Protein 3NS4 (pdb70)

Secondary structure (DSSP, 8-state):
---GGG-HHHHHHHHHHHHHH--HHHHHHHHHHHSPPSSPSSSS-S-SS-HHHHHHHHHHHHHHHHHHHHHHHHGGGGG-S---TT--HHHHHHHHHHHHHHHHHHHHHHH----S-HHHHHHHHHHHTTS---HHHHHHHHHHHT--S-HHHHH--HHHHHH-----GGGGG-HHHHHHHHHHHH---HHHHHIIIIII-

Nearest PDB structures (foldseek):
  3ns4-assembly1_A  TM=1.005E+00  e=1.696E-27  Saccharomyces cerevisiae

Solvent-accessible surface area: 12495 Å² total

CATH classification: 1.10.357.110

Organism: Saccharomyces cerevisiae (strain ATCC 204508 / S288c) (NCBI:txid559292)

Foldseek 3Di:
DDDCVVDPVSVLLVVLLVVLLVLLVLLVVLLVVQAQDPLADLPSDDGPDALVVLLVVLVVVVVVLVVVLVVQVCSVVVPDPPPPVPDDVSVVVSVVSNVVSSLLVVLLSVLLDDLPQPQVNLVSVCVSQVNQQALLLVVRSVSSSNDGRDPVSVCSVVNSVVPHVHDNRSCVSPVPVSVVSLVSQCPDDPVSVCCCPPVRD

GO terms:
  GO:0042147 retrograde transport, endosome to Golgi (P, IDA)
  GO:0005794 Golgi apparatus (C, IDA)
  GO:0005737 cytoplasm (C, HDA)
  GO:0005829 cytosol (C, HDA)
  GO:0090156 intracellular sphingolipid homeostasis (P, IMP)
  GO:0006896 Golgi to vacuole transport (P, IMP)
  GO:0000938 GARP complex (C, IPI)
  GO:0005515 protein binding (F, IPI)
  GO:0006623 protein targeting to vacuole (P, IDA)

Structure (mmCIF, N/CA/C/O backbone):
data_3NS4
#
_entry.id   3NS4
#
_cell.length_a   127.236
_cell.length_b   127.236
_cell.length_c   81.658
_cell.angle_alpha   90.00
_cell.angle_beta   90.00
_cell.angle_gamma   120.00
#
_symmetry.space_group_name_H-M   'P 63 2 2'
#
loop_
_entity.id
_entity.type
_entity.pdbx_description
1 polymer 'Vacuolar protein sorting-associated protein 53'
2 non-polymer 'BARIUM ION'
3 water water
#
loop_
_atom_site.group_PDB
_atom_site.id
_atom_site.type_symbol
_atom_site.label_atom_id
_atom_site.label_alt_id
_atom_site.label_comp_id
_atom_site.label_asym_id
_atom_site.label_entity_id
_atom_site.label_seq_id
_atom_site.pdbx_PDB_ins_code
_atom_site.Cartn_x
_atom_site.Cartn_y
_atom_site.Cartn_z
_atom_site.occupancy
_atom_site.B_iso_or_equiv
_atom_site.auth_seq_id
_atom_site.auth_comp_id
_atom_site.auth_asym_id
_atom_site.auth_atom_id
_atom_site.pdbx_PDB_model_num
ATOM 1 N N . PHE A 1 13 ? -63.742 2.754 33.027 1.00 82.39 564 PHE A N 1
ATOM 2 C CA . PHE A 1 13 ? -62.866 3.578 32.142 1.00 81.81 564 PHE A CA 1
ATOM 3 C C . PHE A 1 13 ? -62.172 2.894 30.911 1.00 83.68 564 PHE A C 1
ATOM 4 O O . PHE A 1 13 ? -61.582 1.813 31.042 1.00 86.99 564 PHE A O 1
ATOM 12 N N . ILE A 1 14 ? -62.213 3.547 29.738 1.00 82.20 565 ILE A N 1
ATOM 13 C CA . ILE A 1 14 ? -61.680 2.970 28.463 1.00 81.69 565 ILE A CA 1
ATOM 14 C C . ILE A 1 14 ? -60.566 3.825 27.798 1.00 82.51 565 ILE A C 1
ATOM 15 O O . ILE A 1 14 ? -60.848 4.863 27.179 1.00 80.04 565 ILE A O 1
ATOM 20 N N . LEU A 1 15 ? -59.318 3.347 27.903 1.00 84.81 566 LEU A N 1
ATOM 21 C CA . LEU A 1 15 ? -58.105 4.056 27.418 1.00 82.27 566 LEU A CA 1
ATOM 22 C C . LEU A 1 15 ? -57.649 3.818 25.976 1.00 80.06 566 LEU A C 1
ATOM 23 O O . LEU A 1 15 ? -56.986 4.665 25.382 1.00 77.56 566 LEU A O 1
ATOM 28 N N . SER A 1 16 ? -57.983 2.662 25.430 1.00 81.64 567 SER A N 1
ATOM 29 C CA . SER A 1 16 ? -57.614 2.313 24.062 1.00 85.03 567 SER A CA 1
ATOM 30 C C . SER A 1 16 ? -58.118 3.315 22.971 1.00 86.29 567 SER A C 1
ATOM 31 O O . SER A 1 16 ? -57.464 3.486 21.915 1.00 85.59 567 SER A O 1
ATOM 34 N N . GLN A 1 17 ? -59.248 3.989 23.251 1.00 86.94 568 GLN A N 1
ATOM 35 C CA . GLN A 1 17 ? -59.882 4.968 22.323 1.00 84.57 568 GLN A CA 1
ATOM 36 C C . GLN A 1 17 ? -59.055 6.229 22.049 1.00 81.68 568 GLN A C 1
ATOM 37 O O . GLN A 1 17 ? -59.289 6.935 21.052 1.00 82.26 568 GLN A O 1
ATOM 43 N N . PHE A 1 18 ? -58.103 6.499 22.940 1.00 78.42 569 PHE A N 1
ATOM 44 C CA . PHE A 1 18 ? -57.199 7.631 22.804 1.00 75.11 569 PHE A CA 1
ATOM 45 C C . PHE A 1 18 ? -55.823 7.211 22.248 1.00 74.75 569 PHE A C 1
ATOM 46 O O . PHE A 1 18 ? -54.912 8.048 22.153 1.00 74.86 569 PHE A O 1
ATOM 54 N N . ASN A 1 19 ? -55.669 5.926 21.891 1.00 71.62 570 ASN A N 1
ATOM 55 C CA . ASN A 1 19 ? -54.395 5.406 21.378 1.00 68.38 570 ASN A CA 1
ATOM 56 C C . ASN A 1 19 ? -54.350 5.397 19.858 1.00 62.99 570 ASN A C 1
ATOM 57 O O . ASN A 1 19 ? -54.926 4.516 19.233 1.00 59.57 570 ASN A O 1
ATOM 62 N N . ARG A 1 20 ? -53.640 6.363 19.273 1.00 61.48 571 ARG A N 1
ATOM 63 C CA . ARG A 1 20 ? -53.526 6.457 17.801 1.00 60.79 571 ARG A CA 1
ATOM 64 C C . ARG A 1 20 ? -53.040 5.190 17.107 1.00 57.74 571 ARG A C 1
ATOM 65 O O . ARG A 1 20 ? -53.494 4.886 16.019 1.00 52.14 571 ARG A O 1
ATOM 73 N N . ASP A 1 21 ? -52.140 4.454 17.758 1.00 63.09 572 ASP A N 1
ATOM 74 C CA . ASP A 1 21 ? -51.581 3.211 17.208 1.00 65.53 572 ASP A CA 1
ATOM 75 C C . ASP A 1 21 ? -52.567 2.061 17.206 1.00 64.31 572 ASP A C 1
ATOM 76 O O . ASP A 1 21 ? -52.642 1.351 16.209 1.00 63.70 572 ASP A O 1
ATOM 81 N N . VAL A 1 22 ? -53.312 1.859 18.302 1.00 61.58 573 VAL A N 1
ATOM 82 C CA . VAL A 1 22 ? -54.364 0.825 18.330 1.00 58.01 573 VAL A CA 1
ATOM 83 C C . VAL A 1 22 ? -55.347 1.064 17.181 1.00 55.76 573 VAL A C 1
ATOM 84 O O . VAL A 1 22 ? -55.641 0.156 16.411 1.00 56.02 573 VAL A O 1
ATOM 88 N N . TYR A 1 23 ? -55.804 2.315 17.071 1.00 53.83 574 TYR A N 1
ATOM 89 C CA . TYR A 1 23 ? -56.782 2.768 16.081 1.00 51.81 574 TYR A CA 1
ATOM 90 C C . TYR A 1 23 ? -56.429 2.474 14.634 1.00 51.15 574 TYR A C 1
ATOM 91 O O . TYR A 1 23 ? -57.225 1.863 13.906 1.00 51.07 574 TYR A O 1
ATOM 100 N N . LYS A 1 24 ? -55.247 2.912 14.216 1.00 50.98 575 LYS A N 1
ATOM 101 C CA . LYS A 1 24 ? -54.833 2.704 12.845 1.00 50.19 575 LYS A CA 1
ATOM 102 C C . LYS A 1 24 ? -54.961 1.261 12.411 1.00 51.36 575 LYS A C 1
ATOM 103 O O . LYS A 1 24 ? -55.325 0.994 11.278 1.00 53.51 575 LYS A O 1
ATOM 109 N N . TRP A 1 25 ? -54.703 0.317 13.300 1.00 53.47 576 TRP A N 1
ATOM 110 C CA . TRP A 1 25 ? -54.858 -1.069 12.903 1.00 54.95 576 TRP A CA 1
ATOM 111 C C . TRP A 1 25 ? -56.331 -1.423 12.872 1.00 54.87 576 TRP A C 1
ATOM 112 O O . TRP A 1 25 ? -56.742 -2.162 12.016 1.00 55.30 576 TRP A O 1
ATOM 123 N N . ASN A 1 26 ? -57.152 -0.886 13.761 1.00 54.46 577 ASN A N 1
ATOM 124 C CA . ASN A 1 26 ? -58.559 -1.236 13.688 1.00 54.46 577 ASN A CA 1
ATOM 125 C C . ASN A 1 26 ? -59.167 -0.723 12.423 1.00 52.73 577 ASN A C 1
ATOM 126 O O . ASN A 1 26 ? -60.020 -1.381 11.823 1.00 53.28 577 ASN A O 1
ATOM 131 N N . PHE A 1 27 ? -58.700 0.448 12.016 1.00 50.92 578 PHE A N 1
ATOM 132 C CA . PHE A 1 27 ? -59.116 1.076 10.793 1.00 49.31 578 PHE A CA 1
ATOM 133 C C . PHE A 1 27 ? -58.769 0.179 9.603 1.00 49.85 578 PHE A C 1
ATOM 134 O O . PHE A 1 27 ? -59.615 -0.110 8.772 1.00 49.83 578 PHE A O 1
ATOM 142 N N . LEU A 1 28 ? -57.544 -0.311 9.514 1.00 50.52 579 LEU A N 1
ATOM 143 C CA . LEU A 1 28 ? -57.254 -1.196 8.404 1.00 51.07 579 LEU A CA 1
ATOM 144 C C . LEU A 1 28 ? -58.170 -2.390 8.435 1.00 52.99 579 LEU A C 1
ATOM 145 O O . LEU A 1 28 ? -58.539 -2.895 7.397 1.00 53.26 579 LEU A O 1
ATOM 150 N N . ASP A 1 29 ? -58.541 -2.839 9.622 1.00 54.46 580 ASP A N 1
ATOM 151 C CA . ASP A 1 29 ? -59.431 -3.967 9.725 1.00 56.54 580 ASP A CA 1
ATOM 152 C C . ASP A 1 29 ? -60.732 -3.614 9.043 1.00 55.73 580 ASP A C 1
ATOM 153 O O . ASP A 1 29 ? -61.278 -4.431 8.273 1.00 57.05 580 ASP A O 1
ATOM 158 N N . LYS A 1 30 ? -61.211 -2.388 9.303 1.00 42.56 581 LYS A N 1
ATOM 159 C CA . LYS A 1 30 ? -62.467 -1.910 8.678 1.00 42.15 581 LYS A CA 1
ATOM 160 C C . LYS A 1 30 ? -62.356 -1.770 7.171 1.00 40.13 581 LYS A C 1
ATOM 161 O O . LYS A 1 30 ? -63.261 -2.217 6.459 1.00 41.32 581 LYS A O 1
ATOM 167 N N . VAL A 1 31 ? -61.262 -1.175 6.683 1.00 39.71 582 VAL A N 1
ATOM 168 C CA . VAL A 1 31 ? -61.059 -1.062 5.245 1.00 38.31 582 VAL A CA 1
ATOM 169 C C . VAL A 1 31 ? -61.163 -2.466 4.647 1.00 36.84 582 VAL A C 1
ATOM 170 O O . VAL A 1 31 ? -61.939 -2.726 3.734 1.00 35.96 582 VAL A O 1
ATOM 174 N N . ILE A 1 32 ? -60.424 -3.397 5.210 1.00 36.96 583 ILE A N 1
ATOM 175 C CA . ILE A 1 32 ? -60.536 -4.747 4.730 1.00 36.06 583 ILE A CA 1
ATOM 176 C C . ILE A 1 32 ? -61.983 -5.214 4.616 1.00 35.72 583 ILE A C 1
ATOM 177 O O . ILE A 1 32 ? -62.392 -5.585 3.521 1.00 34.61 583 ILE A O 1
ATOM 182 N N . ASP A 1 33 ? -62.754 -5.189 5.712 1.00 36.98 584 ASP A N 1
ATOM 183 C CA . ASP A 1 33 ? -64.160 -5.645 5.647 1.00 37.14 584 ASP A CA 1
ATOM 184 C C . ASP A 1 33 ? -65.025 -4.874 4.641 1.00 36.54 584 ASP A C 1
ATOM 185 O O . ASP A 1 33 ? -65.868 -5.465 3.979 1.00 36.01 584 ASP A O 1
ATOM 190 N N . ILE A 1 34 ? -64.815 -3.570 4.512 1.00 36.94 585 ILE A N 1
ATOM 191 C CA . ILE A 1 34 ? -65.562 -2.765 3.551 1.00 36.96 585 ILE A CA 1
ATOM 192 C C . ILE A 1 34 ? -65.315 -3.318 2.155 1.00 35.34 585 ILE A C 1
ATOM 193 O O . ILE A 1 34 ? -66.268 -3.694 1.444 1.00 35.11 585 ILE A O 1
ATOM 211 N N . THR A 1 36 ? -64.211 -6.191 1.317 1.00 32.97 587 THR A N 1
ATOM 212 C CA . THR A 1 36 ? -64.741 -7.525 1.132 1.00 32.65 587 THR A CA 1
ATOM 213 C C . THR A 1 36 ? -66.272 -7.500 0.848 1.00 32.91 587 THR A C 1
ATOM 214 O O . THR A 1 36 ? -66.809 -8.222 -0.029 1.00 32.44 587 THR A O 1
ATOM 218 N N . THR A 1 37 ? -66.964 -6.669 1.617 1.00 34.03 588 THR A N 1
ATOM 219 C CA . THR A 1 37 ? -68.370 -6.500 1.462 1.00 34.89 588 THR A CA 1
ATOM 220 C C . THR A 1 37 ? -68.668 -5.980 0.084 1.00 34.43 588 THR A C 1
ATOM 221 O O . THR A 1 37 ? -69.556 -6.499 -0.566 1.00 34.50 588 THR A O 1
ATOM 225 N N . ASN A 1 38 ? -67.945 -4.984 -0.402 1.00 34.27 589 ASN A N 1
ATOM 226 C CA . ASN A 1 38 ? -68.276 -4.578 -1.770 1.00 36.68 589 ASN A CA 1
ATOM 227 C C . ASN A 1 38 ? -68.075 -5.657 -2.800 1.00 35.40 589 ASN A C 1
ATOM 228 O O . ASN A 1 38 ? -68.857 -5.788 -3.745 1.00 36.23 589 ASN A O 1
ATOM 233 N N . PHE A 1 39 ? -67.039 -6.449 -2.605 1.00 33.09 590 PHE A N 1
ATOM 234 C CA . PHE A 1 39 ? -66.754 -7.452 -3.575 1.00 32.00 590 PHE A CA 1
ATOM 235 C C . PHE A 1 39 ? -67.920 -8.439 -3.585 1.00 31.63 590 PHE A C 1
ATOM 236 O O . PHE A 1 39 ? -68.422 -8.831 -4.656 1.00 31.68 590 PHE A O 1
ATOM 244 N N . VAL A 1 40 ? -68.388 -8.776 -2.394 1.00 32.01 591 VAL A N 1
ATOM 245 C CA . VAL A 1 40 ? -69.481 -9.706 -2.295 1.00 32.51 591 VAL A CA 1
ATOM 246 C C . VAL A 1 40 ? -70.760 -9.117 -2.818 1.00 33.42 591 VAL A C 1
ATOM 247 O O . VAL A 1 40 ? -71.405 -9.704 -3.669 1.00 33.55 591 VAL A O 1
ATOM 251 N N . SER A 1 41 ? -71.121 -7.942 -2.357 1.00 34.38 592 SER A N 1
ATOM 252 C CA . SER A 1 41 ? -72.396 -7.386 -2.788 1.00 35.88 592 SER A CA 1
ATOM 253 C C . SER A 1 41 ? -72.480 -7.173 -4.311 1.00 37.65 592 SER A C 1
ATOM 254 O O . SER A 1 41 ? -73.462 -7.538 -4.946 1.00 38.90 592 SER A O 1
ATOM 257 N N . ASN A 1 42 ? -71.451 -6.596 -4.905 1.00 35.15 593 ASN A N 1
ATOM 258 C CA . ASN A 1 42 ? -71.465 -6.417 -6.319 1.00 35.50 593 ASN A CA 1
ATOM 259 C C . ASN A 1 42 ? -71.616 -7.707 -7.044 1.00 34.83 593 ASN A C 1
ATOM 260 O O . ASN A 1 42 ? -72.352 -7.775 -8.033 1.00 36.89 593 ASN A O 1
ATOM 265 N N . THR A 1 43 ? -70.887 -8.727 -6.605 1.00 33.49 594 THR A N 1
ATOM 266 C CA . THR A 1 43 ? -71.023 -10.012 -7.274 1.00 33.19 594 THR A CA 1
ATOM 267 C C . THR A 1 43 ? -72.484 -10.459 -7.233 1.00 34.18 594 THR A C 1
ATOM 268 O O . THR A 1 43 ? -73.075 -10.752 -8.281 1.00 38.16 594 THR A O 1
ATOM 272 N N . ILE A 1 44 ? -73.082 -10.468 -6.053 1.00 34.62 595 ILE A N 1
ATOM 273 C CA . ILE A 1 44 ? -74.439 -10.936 -5.952 1.00 35.97 595 ILE A CA 1
ATOM 274 C C . ILE A 1 44 ? -75.431 -10.093 -6.771 1.00 37.58 595 ILE A C 1
ATOM 275 O O . ILE A 1 44 ? -76.279 -10.643 -7.463 1.00 38.53 595 ILE A O 1
ATOM 280 N N . ARG A 1 45 ? -75.336 -8.770 -6.706 1.00 38.25 596 ARG A N 1
ATOM 281 C CA . ARG A 1 45 ? -76.300 -7.925 -7.424 1.00 41.35 596 ARG A CA 1
ATOM 282 C C . ARG A 1 45 ? -76.203 -8.213 -8.897 1.00 43.56 596 ARG A C 1
ATOM 283 O O . ARG A 1 45 ? -77.205 -8.164 -9.624 1.00 48.33 596 ARG A O 1
ATOM 291 N N . LEU A 1 46 ? -74.998 -8.564 -9.318 1.00 39.63 597 LEU A N 1
ATOM 292 C CA . LEU A 1 46 ? -74.751 -8.841 -10.695 1.00 39.33 597 LEU A CA 1
ATOM 293 C C . LEU A 1 46 ? -75.434 -10.136 -11.119 1.00 41.42 597 LEU A C 1
ATOM 294 O O . LEU A 1 46 ? -76.245 -10.165 -12.093 1.00 44.58 597 LEU A O 1
ATOM 299 N N . LEU A 1 47 ? -75.105 -11.188 -10.383 1.00 37.74 598 LEU A N 1
ATOM 300 C CA . LEU A 1 47 ? -75.558 -12.489 -10.723 1.00 37.91 598 LEU A CA 1
ATOM 301 C C . LEU A 1 47 ? -76.918 -12.912 -10.239 1.00 39.21 598 LEU A C 1
ATOM 302 O O . LEU A 1 47 ? -77.455 -13.890 -10.748 1.00 40.57 598 LEU A O 1
ATOM 307 N N . GLN A 1 48 ? -77.497 -12.216 -9.273 1.00 40.37 599 GLN A N 1
ATOM 308 C CA . GLN A 1 48 ? -78.736 -12.724 -8.711 1.00 42.72 599 GLN A CA 1
ATOM 309 C C . GLN A 1 48 ? -79.926 -12.638 -9.647 1.00 47.55 599 GLN A C 1
ATOM 310 O O . GLN A 1 48 ? -80.034 -11.711 -10.465 1.00 48.81 599 GLN A O 1
ATOM 316 N N . PRO A 1 49 ? -80.845 -13.603 -9.497 1.00 49.80 600 PRO A N 1
ATOM 317 C CA . PRO A 1 49 ? -82.072 -13.711 -10.271 1.00 53.66 600 PRO A CA 1
ATOM 318 C C . PRO A 1 49 ? -83.020 -12.530 -10.000 1.00 58.69 600 PRO A C 1
ATOM 319 O O . PRO A 1 49 ? -83.007 -11.955 -8.894 1.00 57.96 600 PRO A O 1
ATOM 323 N N . VAL A 1 50 ? -83.839 -12.202 -11.004 1.00 62.16 601 VAL A N 1
ATOM 324 C CA . VAL A 1 50 ? -84.746 -11.065 -10.932 1.00 65.40 601 VAL A CA 1
ATOM 325 C C . VAL A 1 50 ? -86.164 -11.472 -10.538 1.00 69.26 601 VAL A C 1
ATOM 326 O O . VAL A 1 50 ? -86.817 -12.214 -11.279 1.00 70.43 601 VAL A O 1
ATOM 330 N N . PRO A 1 51 ? -86.638 -10.992 -9.361 1.00 72.49 602 PRO A N 1
ATOM 331 C CA . PRO A 1 51 ? -87.995 -11.280 -8.927 1.00 75.90 602 PRO A CA 1
ATOM 332 C C . PRO A 1 51 ? -88.970 -10.516 -9.812 1.00 82.21 602 PRO A C 1
ATOM 333 O O . PRO A 1 51 ? -88.684 -9.390 -10.217 1.00 84.84 602 PRO A O 1
ATOM 337 N N . PRO A 1 52 ? -90.133 -11.110 -10.096 1.00 87.37 603 PRO A N 1
ATOM 338 C CA . PRO A 1 52 ? -90.598 -12.404 -9.593 1.00 87.67 603 PRO A CA 1
ATOM 339 C C . PRO A 1 52 ? -89.987 -13.597 -10.326 1.00 84.57 603 PRO A C 1
ATOM 340 O O . PRO A 1 52 ? -89.694 -13.537 -11.534 1.00 84.92 603 PRO A O 1
ATOM 344 N N . PHE A 1 53 ? -89.819 -14.681 -9.584 1.00 82.42 604 PHE A N 1
ATOM 345 C CA . PHE A 1 53 ? -89.201 -15.866 -10.122 1.00 80.56 604 PHE A CA 1
ATOM 346 C C . PHE A 1 53 ? -90.165 -16.844 -10.775 1.00 87.04 604 PHE A C 1
ATOM 347 O O . PHE A 1 53 ? -91.205 -17.151 -10.200 1.00 90.70 604 PHE A O 1
ATOM 355 N N . SER A 1 54 ? -89.805 -17.339 -11.960 1.00 91.99 605 SER A N 1
ATOM 356 C CA . SER A 1 54 ? -90.529 -18.439 -12.652 1.00 102.55 605 SER A CA 1
ATOM 357 C C . SER A 1 54 ? -89.894 -18.696 -14.017 1.00 104.90 605 SER A C 1
ATOM 358 O O . SER A 1 54 ? -89.025 -17.919 -14.431 1.00 103.85 605 SER A O 1
ATOM 361 N N . LEU A 1 55 ? -90.308 -19.774 -14.702 1.00 111.53 606 LEU A N 1
ATOM 362 C CA . LEU A 1 55 ? -89.793 -20.097 -16.057 1.00 115.51 606 LEU A CA 1
ATOM 363 C C . LEU A 1 55 ? -90.189 -18.944 -17.027 1.00 119.69 606 LEU A C 1
ATOM 364 O O . LEU A 1 55 ? -89.495 -18.678 -18.026 1.00 120.34 606 LEU A O 1
ATOM 369 N N . ALA A 1 56 ? -91.303 -18.271 -16.693 1.00 122.92 607 ALA A N 1
ATOM 370 C CA . ALA A 1 56 ? -91.690 -16.984 -17.284 1.00 123.64 607 ALA A CA 1
ATOM 371 C C . ALA A 1 56 ? -90.914 -15.970 -16.372 1.00 122.03 607 ALA A C 1
ATOM 372 O O . ALA A 1 56 ? -90.085 -16.397 -15.559 1.00 119.41 607 ALA A O 1
ATOM 374 N N . GLY A 1 57 ? -91.132 -14.657 -16.459 1.00 121.87 608 GLY A N 1
ATOM 375 C CA . GLY A 1 57 ? -90.311 -13.743 -15.628 1.00 115.04 608 GLY A CA 1
ATOM 376 C C . GLY A 1 57 ? -88.870 -14.253 -15.669 1.00 108.47 608 GLY A C 1
ATOM 377 O O . GLY A 1 57 ? -88.174 -14.305 -14.652 1.00 105.76 608 GLY A O 1
ATOM 378 N N . SER A 1 58 ? -88.472 -14.664 -16.878 1.00 106.21 609 SER A N 1
ATOM 379 C CA . SER A 1 58 ? -87.177 -15.256 -17.241 1.00 99.63 609 SER A CA 1
ATOM 380 C C . SER A 1 58 ? -87.140 -15.261 -18.798 1.00 99.80 609 SER A C 1
ATOM 381 O O . SER A 1 58 ? -88.122 -14.803 -19.396 1.00 102.36 609 SER A O 1
ATOM 384 N N . LYS A 1 59 ? -86.100 -15.738 -19.508 1.00 94.71 610 LYS A N 1
ATOM 385 C CA . LYS A 1 59 ? -84.824 -16.372 -19.081 1.00 88.57 610 LYS A CA 1
ATOM 386 C C . LYS A 1 59 ? -83.922 -15.663 -18.059 1.00 80.35 610 LYS A C 1
ATOM 387 O O . LYS A 1 59 ? -84.146 -14.488 -17.725 1.00 79.53 610 LYS A O 1
ATOM 393 N N . ARG A 1 60 ? -82.904 -16.400 -17.580 1.00 69.81 611 ARG A N 1
ATOM 394 C CA . ARG A 1 60 ? -81.883 -15.848 -16.684 1.00 61.51 611 ARG A CA 1
ATOM 395 C C . ARG A 1 60 ? -81.019 -14.860 -17.457 1.00 61.11 611 ARG A C 1
ATOM 396 O O . ARG A 1 60 ? -80.702 -15.088 -18.621 1.00 62.56 611 ARG A O 1
ATOM 404 N N . LYS A 1 61 ? -80.617 -13.780 -16.798 1.00 60.78 612 LYS A N 1
ATOM 405 C CA . LYS A 1 61 ? -79.748 -12.770 -17.396 1.00 59.54 612 LYS A CA 1
ATOM 406 C C . LYS A 1 61 ? -78.467 -13.388 -18.027 1.00 55.06 612 LYS A C 1
ATOM 407 O O . LYS A 1 61 ? -78.017 -12.907 -19.062 1.00 56.84 612 LYS A O 1
ATOM 413 N N . PHE A 1 62 ? -77.893 -14.437 -17.424 1.00 50.98 613 PHE A N 1
ATOM 414 C CA . PHE A 1 62 ? -76.715 -15.131 -17.980 1.00 48.81 613 PHE A CA 1
ATOM 415 C C . PHE A 1 62 ? -76.822 -16.656 -18.019 1.00 53.43 613 PHE A C 1
ATOM 416 O O . PHE A 1 62 ? -77.387 -17.254 -17.103 1.00 58.61 613 PHE A O 1
ATOM 424 N N . GLU A 1 63 ? -76.247 -17.287 -19.046 1.00 55.38 614 GLU A N 1
ATOM 425 C CA . GLU A 1 63 ? -76.159 -18.751 -19.108 1.00 57.01 614 GLU A CA 1
ATOM 426 C C . GLU A 1 63 ? -75.099 -19.184 -18.097 1.00 53.33 614 GLU A C 1
ATOM 427 O O . GLU A 1 63 ? -74.190 -18.409 -17.786 1.00 53.65 614 GLU A O 1
ATOM 433 N N . THR A 1 64 ? -75.178 -20.413 -17.593 1.00 52.70 615 THR A N 1
ATOM 434 C CA . THR A 1 64 ? -74.184 -20.882 -16.602 1.00 49.18 615 THR A CA 1
ATOM 435 C C . THR A 1 64 ? -72.765 -20.802 -17.148 1.00 48.33 615 THR A C 1
ATOM 436 O O . THR A 1 64 ? -71.863 -20.461 -16.390 1.00 44.30 615 THR A O 1
ATOM 440 N N . ARG A 1 65 ? -72.569 -21.125 -18.439 1.00 48.67 616 ARG A N 1
ATOM 441 C CA . ARG A 1 65 ? -71.235 -21.043 -19.055 1.00 51.14 616 ARG A CA 1
ATOM 442 C C . ARG A 1 65 ? -70.658 -19.646 -18.877 1.00 48.02 616 ARG A C 1
ATOM 443 O O . ARG A 1 65 ? -69.482 -19.498 -18.547 1.00 46.91 616 ARG A O 1
ATOM 451 N N . THR A 1 66 ? -71.495 -18.626 -19.045 1.00 44.93 617 THR A N 1
ATOM 452 C CA . THR A 1 66 ? -71.024 -17.255 -18.941 1.00 44.33 617 THR A CA 1
ATOM 453 C C . THR A 1 66 ? -70.691 -16.889 -17.500 1.00 41.89 617 THR A C 1
ATOM 454 O O . THR A 1 66 ? -69.734 -16.155 -17.228 1.00 41.33 617 THR A O 1
ATOM 458 N N . VAL A 1 67 ? -71.494 -17.399 -16.583 1.00 40.78 618 VAL A N 1
ATOM 459 C CA . VAL A 1 67 ? -71.244 -17.180 -15.169 1.00 38.88 618 VAL A CA 1
ATOM 460 C C . VAL A 1 67 ? -69.864 -17.739 -14.838 1.00 38.62 618 VAL A C 1
ATOM 461 O O . VAL A 1 67 ? -69.066 -17.062 -14.189 1.00 37.63 618 VAL A O 1
ATOM 465 N N . VAL A 1 68 ? -69.568 -18.942 -15.314 1.00 39.88 619 VAL A N 1
ATOM 466 C CA . VAL A 1 68 ? -68.240 -19.503 -15.123 1.00 40.38 619 VAL A CA 1
ATOM 467 C C . VAL A 1 68 ? -67.164 -18.512 -15.621 1.00 40.70 619 VAL A C 1
ATOM 468 O O . VAL A 1 68 ? -66.234 -18.216 -14.867 1.00 40.01 619 VAL A O 1
ATOM 472 N N . ASN A 1 69 ? -67.311 -17.978 -16.843 1.00 42.03 620 ASN A N 1
ATOM 473 C CA . ASN A 1 69 ? -66.360 -16.996 -17.375 1.00 43.78 620 ASN A CA 1
ATOM 474 C C . ASN A 1 69 ? -66.283 -15.813 -16.445 1.00 43.49 620 ASN A C 1
ATOM 475 O O . ASN A 1 69 ? -65.206 -15.277 -16.171 1.00 47.39 620 ASN A O 1
ATOM 480 N N . ILE A 1 70 ? -67.434 -15.359 -15.983 1.00 39.71 621 ILE A N 1
ATOM 481 C CA . ILE A 1 70 ? -67.406 -14.239 -15.078 1.00 38.26 621 ILE A CA 1
ATOM 482 C C . ILE A 1 70 ? -66.551 -14.598 -13.890 1.00 37.00 621 ILE A C 1
ATOM 483 O O . ILE A 1 70 ? -65.659 -13.823 -13.498 1.00 36.72 621 ILE A O 1
ATOM 488 N N . GLY A 1 71 ? -66.796 -15.790 -13.351 1.00 36.66 622 GLY A N 1
ATOM 489 C CA . GLY A 1 71 ? -66.043 -16.251 -12.210 1.00 36.00 622 GLY A CA 1
ATOM 490 C C . GLY A 1 71 ? -64.560 -16.105 -12.477 1.00 37.92 622 GLY A C 1
ATOM 491 O O . GLY A 1 71 ? -63.798 -15.635 -11.625 1.00 40.98 622 GLY A O 1
ATOM 492 N N . GLU A 1 72 ? -64.157 -16.465 -13.687 1.00 38.80 623 GLU A N 1
ATOM 493 C CA . GLU A 1 72 ? -62.761 -16.421 -14.068 1.00 43.96 623 GLU A CA 1
ATOM 494 C C . GLU A 1 72 ? -62.180 -15.016 -14.013 1.00 44.22 623 GLU A C 1
ATOM 495 O O . GLU A 1 72 ? -61.041 -14.815 -13.577 1.00 47.89 623 GLU A O 1
ATOM 501 N N . GLN A 1 73 ? -62.970 -14.049 -14.458 1.00 43.78 624 GLN A N 1
ATOM 502 C CA . GLN A 1 73 ? -62.569 -12.670 -14.398 1.00 42.16 624 GLN A CA 1
ATOM 503 C C . GLN A 1 73 ? -62.454 -12.230 -12.944 1.00 37.77 624 GLN A C 1
ATOM 504 O O . GLN A 1 73 ? -61.502 -11.551 -12.587 1.00 39.45 624 GLN A O 1
ATOM 510 N N . LEU A 1 74 ? -63.393 -12.630 -12.090 1.00 36.09 625 LEU A N 1
ATOM 511 C CA . LEU A 1 74 ? -63.314 -12.245 -10.667 1.00 34.60 625 LEU A CA 1
ATOM 512 C C . LEU A 1 74 ? -62.038 -12.759 -9.985 1.00 34.97 625 LEU A C 1
ATOM 513 O O . LEU A 1 74 ? -61.529 -12.151 -9.060 1.00 34.44 625 LEU A O 1
ATOM 518 N N . LEU A 1 75 ? -61.514 -13.880 -10.456 1.00 36.24 626 LEU A N 1
ATOM 519 C CA . LEU A 1 75 ? -60.268 -14.365 -9.942 1.00 37.29 626 LEU A CA 1
ATOM 520 C C . LEU A 1 75 ? -59.136 -13.377 -10.124 1.00 38.24 626 LEU A C 1
ATOM 521 O O . LEU A 1 75 ? -58.267 -13.280 -9.260 1.00 38.50 626 LEU A O 1
ATOM 526 N N . LEU A 1 76 ? -59.121 -12.670 -11.251 1.00 39.15 627 LEU A N 1
ATOM 527 C CA . LEU A 1 76 ? -58.059 -11.697 -11.511 1.00 40.55 627 LEU A CA 1
ATOM 528 C C . LEU A 1 76 ? -58.285 -10.495 -10.620 1.00 40.47 627 LEU A C 1
ATOM 529 O O . LEU A 1 76 ? -57.315 -9.920 -10.112 1.00 42.57 627 LEU A O 1
ATOM 534 N N . ASP A 1 77 ? -59.563 -10.142 -10.411 1.00 40.55 628 ASP A N 1
ATOM 535 C CA . ASP A 1 77 ? -59.945 -9.045 -9.499 1.00 39.47 628 ASP A CA 1
ATOM 536 C C . ASP A 1 77 ? -59.505 -9.436 -8.111 1.00 35.40 628 ASP A C 1
ATOM 537 O O . ASP A 1 77 ? -58.820 -8.688 -7.414 1.00 36.07 628 ASP A O 1
ATOM 542 N N . LEU A 1 78 ? -59.871 -10.635 -7.712 1.00 34.57 629 LEU A N 1
ATOM 543 C CA . LEU A 1 78 ? -59.520 -11.058 -6.387 1.00 34.22 629 LEU A CA 1
ATOM 544 C C . LEU A 1 78 ? -58.008 -10.997 -6.162 1.00 35.68 629 LEU A C 1
ATOM 545 O O . LEU A 1 78 ? -57.550 -10.660 -5.063 1.00 35.62 629 LEU A O 1
ATOM 550 N N . GLU A 1 79 ? -57.245 -11.302 -7.216 1.00 37.35 630 GLU A N 1
ATOM 551 C CA . GLU A 1 79 ? -55.794 -11.270 -7.133 1.00 39.33 630 GLU A CA 1
ATOM 552 C C . GLU A 1 79 ? -55.333 -9.839 -6.847 1.00 39.31 630 GLU A C 1
ATOM 553 O O . GLU A 1 79 ? -54.576 -9.609 -5.907 1.00 39.77 630 GLU A O 1
ATOM 559 N N . LEU A 1 80 ? -55.815 -8.871 -7.624 1.00 39.06 631 LEU A N 1
ATOM 560 C CA . LEU A 1 80 ? -55.434 -7.485 -7.375 1.00 39.38 631 LEU A CA 1
ATOM 561 C C . LEU A 1 80 ? -55.840 -7.058 -5.960 1.00 37.75 631 LEU A C 1
ATOM 562 O O . LEU A 1 80 ? -55.120 -6.300 -5.291 1.00 38.78 631 LEU A O 1
ATOM 567 N N . LEU A 1 81 ? -56.971 -7.567 -5.495 1.00 36.03 632 LEU A N 1
ATOM 568 C CA . LEU A 1 81 ? -57.437 -7.219 -4.189 1.00 34.94 632 LEU A CA 1
ATOM 569 C C . LEU A 1 81 ? -56.494 -7.736 -3.111 1.00 35.63 632 LEU A C 1
ATOM 570 O O . LEU A 1 81 ? -56.156 -7.036 -2.139 1.00 36.11 632 LEU A O 1
ATOM 575 N N . LYS A 1 82 ? -56.076 -8.974 -3.283 1.00 36.36 633 LYS A N 1
ATOM 576 C CA . LYS A 1 82 ? -55.165 -9.578 -2.364 1.00 37.62 633 LYS A CA 1
ATOM 577 C C . LYS A 1 82 ? -53.918 -8.670 -2.231 1.00 39.07 633 LYS A C 1
ATOM 578 O O . LYS A 1 82 ? -53.477 -8.351 -1.120 1.00 39.55 633 LYS A O 1
ATOM 584 N N . GLU A 1 83 ? -53.369 -8.237 -3.362 1.00 40.07 634 GLU A N 1
ATOM 585 C CA . GLU A 1 83 ? -52.199 -7.390 -3.334 1.00 41.84 634 GLU A CA 1
ATOM 586 C C . GLU A 1 83 ? -52.455 -6.078 -2.618 1.00 41.00 634 GLU A C 1
ATOM 587 O O . GLU A 1 83 ? -51.608 -5.632 -1.855 1.00 42.17 634 GLU A O 1
ATOM 593 N N . ILE A 1 84 ? -53.620 -5.477 -2.827 1.00 39.32 635 ILE A N 1
ATOM 594 C CA . ILE A 1 84 ? -53.949 -4.251 -2.120 1.00 38.88 635 ILE A CA 1
ATOM 595 C C . ILE A 1 84 ? -53.889 -4.516 -0.631 1.00 38.63 635 ILE A C 1
ATOM 596 O O . ILE A 1 84 ? -53.260 -3.776 0.130 1.00 40.15 635 ILE A O 1
ATOM 601 N N . PHE A 1 85 ? -54.539 -5.580 -0.205 1.00 37.68 636 PHE A N 1
ATOM 602 C CA . PHE A 1 85 ? -54.526 -5.922 1.210 1.00 38.53 636 PHE A CA 1
ATOM 603 C C . PHE A 1 85 ? -53.136 -6.096 1.776 1.00 44.03 636 PHE A C 1
ATOM 604 O O . PHE A 1 85 ? -52.928 -5.642 2.881 1.00 46.98 636 PHE A O 1
ATOM 612 N N . HIS A 1 86 ? -52.208 -6.758 1.052 1.00 47.61 637 HIS A N 1
ATOM 613 C CA A HIS A 1 86 ? -50.872 -6.966 1.600 0.50 51.49 637 HIS A CA 1
ATOM 614 C CA B HIS A 1 86 ? -50.793 -6.999 1.484 0.50 50.60 637 HIS A CA 1
ATOM 615 C C . HIS A 1 86 ? -50.116 -5.660 1.770 1.00 52.12 637 HIS A C 1
ATOM 616 O O . HIS A 1 86 ? -49.229 -5.542 2.619 1.00 53.03 637 HIS A O 1
ATOM 629 N N . THR A 1 87 ? -50.554 -4.679 1.016 1.00 50.46 638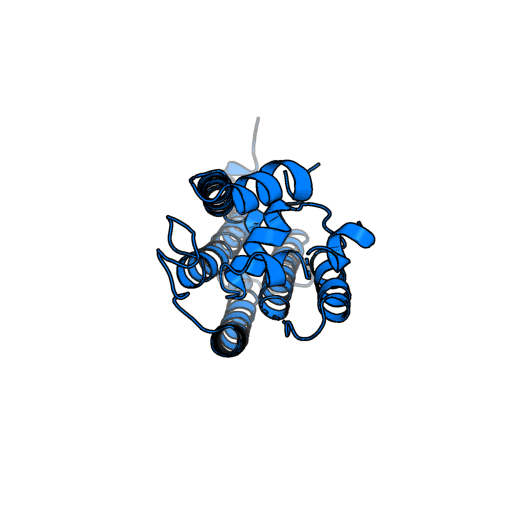 THR A N 1
ATOM 630 C CA . THR A 1 87 ? -50.050 -3.333 0.981 1.00 51.50 638 THR A CA 1
ATOM 631 C C . THR A 1 87 ? -50.592 -2.404 2.075 1.00 51.07 638 THR A C 1
ATOM 632 O O . THR A 1 87 ? -49.890 -1.495 2.504 1.00 53.44 638 THR A O 1
ATOM 636 N N . LEU A 1 88 ? -51.813 -2.618 2.554 1.00 45.79 639 LEU A N 1
ATOM 637 C CA . LEU A 1 88 ? -52.343 -1.703 3.576 1.00 42.94 639 LEU A CA 1
ATOM 638 C C . LEU A 1 88 ? -51.411 -1.388 4.765 1.00 44.65 639 LEU A C 1
ATOM 639 O O . LEU A 1 88 ? -51.208 -0.210 5.067 1.00 44.86 639 LEU A O 1
ATOM 644 N N . PRO A 1 89 ? -50.840 -2.429 5.429 1.00 44.91 640 PRO A N 1
ATOM 645 C CA . PRO A 1 89 ? -49.934 -2.213 6.560 1.00 47.09 640 PRO A CA 1
ATOM 646 C C . PRO A 1 89 ? -48.891 -1.156 6.264 1.00 49.49 640 PRO A C 1
ATOM 647 O O . PRO A 1 89 ? -48.605 -0.322 7.119 1.00 52.28 640 PRO A O 1
ATOM 651 N N . GLU A 1 90 ? -48.319 -1.166 5.064 1.00 51.01 641 GLU A N 1
ATOM 652 C CA . GLU A 1 90 ? -47.336 -0.127 4.732 1.00 53.88 641 GLU A CA 1
ATOM 653 C C . GLU A 1 90 ? -47.935 1.274 4.845 1.00 50.49 641 GLU A C 1
ATOM 654 O O . GLU A 1 90 ? -47.198 2.208 4.952 1.00 58.95 641 GLU A O 1
ATOM 660 N N . SER A 1 91 ? -49.247 1.450 4.842 1.00 72.38 642 SER A N 1
ATOM 661 C CA . SER A 1 91 ? -49.766 2.808 4.918 1.00 74.62 642 SER A CA 1
ATOM 662 C C . SER A 1 91 ? -49.700 3.386 6.321 1.00 70.68 642 SER A C 1
ATOM 663 O O . SER A 1 91 ? -49.735 4.594 6.477 1.00 77.02 642 SER A O 1
ATOM 666 N N . VAL A 1 92 ? -49.587 2.538 7.336 1.00 63.34 643 VAL A N 1
ATOM 667 C CA . VAL A 1 92 ? -49.543 3.021 8.715 1.00 62.69 643 VAL A CA 1
ATOM 668 C C . VAL A 1 92 ? -48.165 2.879 9.356 1.00 69.58 643 VAL A C 1
ATOM 669 O O . VAL A 1 92 ? -48.036 3.059 10.562 1.00 72.15 643 VAL A O 1
ATOM 673 N N . SER A 1 93 ? -47.133 2.587 8.568 1.00 77.36 644 SER A N 1
ATOM 674 C CA . SER A 1 93 ? -45.825 2.332 9.140 1.00 84.93 644 SER A CA 1
ATOM 675 C C . SER A 1 93 ? -44.751 3.169 8.594 1.00 101.75 644 SER A C 1
ATOM 676 O O . SER A 1 93 ? -44.504 3.162 7.397 1.00 105.22 644 SER A O 1
ATOM 679 N N . ASN A 1 94 ? -44.109 3.876 9.510 1.00 118.36 645 ASN A N 1
ATOM 680 C CA . ASN A 1 94 ? -42.922 4.668 9.242 1.00 141.20 645 ASN A CA 1
ATOM 681 C C . ASN A 1 94 ? -41.761 3.762 9.683 1.00 149.90 645 ASN A C 1
ATOM 682 O O . ASN A 1 94 ? -40.702 3.737 9.051 1.00 163.44 645 ASN A O 1
ATOM 687 N N . ASP A 1 95 ? -41.992 3.017 10.774 1.00 145.33 646 ASP A N 1
ATOM 688 C CA . ASP A 1 95 ? -41.072 1.991 11.286 1.00 150.82 646 ASP A CA 1
ATOM 689 C C . ASP A 1 95 ? -41.559 0.639 10.753 1.00 138.45 646 ASP A C 1
ATOM 690 O O . ASP A 1 95 ? -42.663 0.199 11.094 1.00 125.55 646 ASP A O 1
ATOM 695 N N . SER A 1 96 ? -40.741 -0.011 9.922 1.00 144.93 647 SER A N 1
ATOM 696 C CA . SER A 1 96 ? -41.123 -1.289 9.298 1.00 138.53 647 SER A CA 1
ATOM 697 C C . SER A 1 96 ? -40.450 -2.569 9.840 1.00 142.08 647 SER A C 1
ATOM 698 O O . SER A 1 96 ? -40.364 -3.583 9.130 1.00 142.24 647 SER A O 1
ATOM 701 N N . ASP A 1 97 ? -39.988 -2.517 11.092 1.00 145.82 648 ASP A N 1
ATOM 702 C CA . ASP A 1 97 ? -39.419 -3.686 11.774 1.00 150.70 648 ASP A CA 1
ATOM 703 C C . ASP A 1 97 ? -40.610 -4.592 12.126 1.00 137.90 648 ASP A C 1
ATOM 704 O O . ASP A 1 97 ? -41.031 -4.698 13.282 1.00 134.80 648 ASP A O 1
ATOM 709 N N . LEU A 1 98 ? -41.133 -5.252 11.092 1.00 133.07 649 LEU A N 1
ATOM 710 C CA . LEU A 1 98 ? -42.399 -6.003 11.197 1.00 125.33 649 LEU A CA 1
ATOM 711 C C . LEU A 1 98 ? -42.413 -7.524 11.433 1.00 131.88 649 LEU A C 1
ATOM 712 O O . LEU A 1 98 ? -43.093 -8.280 10.703 1.00 123.42 649 LEU A O 1
ATOM 717 N N . ARG A 1 99 ? -41.672 -7.956 12.461 1.00 144.37 650 ARG A N 1
ATOM 718 C CA . ARG A 1 99 ? -41.761 -9.343 12.919 1.00 151.54 650 ARG A CA 1
ATOM 719 C C . ARG A 1 99 ? -43.063 -9.356 13.745 1.00 144.94 650 ARG A C 1
ATOM 720 O O . ARG A 1 99 ? -43.856 -10.296 13.676 1.00 144.70 650 ARG A O 1
ATOM 728 N N . GLU A 1 100 ? -43.277 -8.257 14.473 1.00 139.91 651 GLU A N 1
ATOM 729 C CA . GLU A 1 100 ? -44.516 -7.961 15.185 1.00 131.56 651 GLU A CA 1
ATOM 730 C C . GLU A 1 100 ? -45.327 -7.303 14.053 1.00 115.91 651 GLU A C 1
ATOM 731 O O . GLU A 1 100 ? -44.927 -7.406 12.894 1.00 115.02 651 GLU A O 1
ATOM 737 N N . ASN A 1 101 ? -46.445 -6.629 14.318 1.00 105.14 652 ASN A N 1
ATOM 738 C CA . ASN A 1 101 ? -47.025 -6.458 15.616 1.00 106.45 652 ASN A CA 1
ATOM 739 C C . ASN A 1 101 ? -47.974 -7.562 15.870 1.00 105.80 652 ASN A C 1
ATOM 740 O O . ASN A 1 101 ? -48.631 -8.041 14.959 1.00 97.82 652 ASN A O 1
ATOM 745 N N . THR A 1 102 ? -48.036 -7.978 17.118 1.00 115.96 653 THR A N 1
ATOM 746 C CA . THR A 1 102 ? -49.025 -8.936 17.500 1.00 121.75 653 THR A CA 1
ATOM 747 C C . THR A 1 102 ? -50.329 -8.415 16.862 1.00 107.41 653 THR A C 1
ATOM 748 O O . THR A 1 102 ? -51.236 -9.187 16.550 1.00 108.45 653 THR A O 1
ATOM 752 N N . SER A 1 103 ? -50.390 -7.103 16.623 1.00 95.31 654 SER A N 1
ATOM 753 C CA . SER A 1 103 ? -51.552 -6.490 15.970 1.00 83.92 654 SER A CA 1
ATOM 754 C C . SER A 1 103 ? -51.453 -6.540 14.433 1.00 75.12 654 SER A C 1
ATOM 755 O O . SER A 1 103 ? -52.446 -6.821 13.756 1.00 74.18 654 SER A O 1
ATOM 758 N N . TYR A 1 104 ? -50.272 -6.259 13.887 1.00 72.46 655 TYR A N 1
ATOM 759 C CA . TYR A 1 104 ? -50.056 -6.357 12.447 1.00 67.22 655 TYR A CA 1
ATOM 760 C C . TYR A 1 104 ? -50.440 -7.743 11.895 1.00 72.53 655 TYR A C 1
ATOM 761 O O . TYR A 1 104 ? -51.170 -7.875 10.922 1.00 68.84 655 TYR A O 1
ATOM 770 N N . LYS A 1 105 ? -49.918 -8.788 12.508 1.00 62.67 656 LYS A N 1
ATOM 771 C CA . LYS A 1 105 ? -50.254 -10.110 12.083 1.00 61.58 656 LYS A CA 1
ATOM 772 C C . LYS A 1 105 ? -51.743 -10.224 12.145 1.00 58.76 656 LYS A C 1
ATOM 773 O O . LYS A 1 105 ? -52.315 -10.701 11.183 1.00 62.56 656 LYS A O 1
ATOM 779 N N . ARG A 1 106 ? -52.382 -9.782 13.238 1.00 55.52 657 ARG A N 1
ATOM 780 C CA . ARG A 1 106 ? -53.842 -9.865 13.308 1.00 52.62 657 ARG A CA 1
ATOM 781 C C . ARG A 1 106 ? -54.453 -9.323 12.005 1.00 52.44 657 ARG A C 1
ATOM 782 O O . ARG A 1 106 ? -55.335 -9.976 11.386 1.00 52.96 657 ARG A O 1
ATOM 790 N N . VAL A 1 107 ? -53.977 -8.151 11.576 1.00 49.02 658 VAL A N 1
ATOM 791 C CA . VAL A 1 107 ? -54.459 -7.582 10.328 1.00 46.90 658 VAL A CA 1
ATOM 792 C C . VAL A 1 107 ? -54.131 -8.534 9.154 1.00 46.75 658 VAL A C 1
ATOM 793 O O . VAL A 1 107 ? -55.058 -8.948 8.442 1.00 46.45 658 VAL A O 1
ATOM 797 N N . LYS A 1 108 ? -52.859 -8.927 8.978 1.00 46.77 659 LYS A N 1
ATOM 798 C CA . LYS A 1 108 ? -52.526 -9.865 7.894 1.00 47.37 659 LYS A CA 1
ATOM 799 C C . LYS A 1 108 ? -53.430 -11.112 7.870 1.00 45.31 659 LYS A C 1
ATOM 800 O O . LYS A 1 108 ? -53.902 -11.492 6.791 1.00 42.22 659 LYS A O 1
ATOM 806 N N . ARG A 1 109 ? -53.686 -11.732 9.034 1.00 45.50 660 ARG A N 1
ATOM 807 C CA . ARG A 1 109 ? -54.515 -12.965 9.075 1.00 48.03 660 ARG A CA 1
ATOM 808 C C . ARG A 1 109 ? -55.916 -12.643 8.660 1.00 45.85 660 ARG A C 1
ATOM 809 O O . ARG A 1 109 ? -56.594 -13.472 8.048 1.00 45.24 660 ARG A O 1
ATOM 817 N N . HIS A 1 110 ? -56.341 -11.423 8.969 1.00 43.84 661 HIS A N 1
ATOM 818 C CA . HIS A 1 110 ? -57.681 -11.014 8.649 1.00 41.98 661 HIS A CA 1
ATOM 819 C C . HIS A 1 110 ? -57.836 -10.887 7.139 1.00 40.03 661 HIS A C 1
ATOM 820 O O . HIS A 1 110 ? -58.801 -11.386 6.556 1.00 38.85 661 HIS A O 1
ATOM 827 N N . ALA A 1 111 ? -56.859 -10.265 6.495 1.00 39.91 662 ALA A N 1
ATOM 828 C CA . ALA A 1 111 ? -56.903 -10.094 5.055 1.00 38.47 662 ALA A CA 1
ATOM 829 C C . ALA A 1 111 ? -56.903 -11.455 4.415 1.00 38.90 662 ALA A C 1
ATOM 830 O O . ALA A 1 111 ? -57.769 -11.778 3.589 1.00 40.36 662 ALA A O 1
ATOM 832 N N . ASP A 1 112 ? -55.930 -12.261 4.817 1.00 40.77 663 ASP A N 1
ATOM 833 C CA . ASP A 1 112 ? -55.793 -13.604 4.292 1.00 45.80 663 ASP A CA 1
ATOM 834 C C . ASP A 1 112 ? -57.083 -14.392 4.485 1.00 44.38 663 ASP A C 1
ATOM 835 O O . ASP A 1 112 ? -57.532 -15.103 3.582 1.00 42.38 663 ASP A O 1
ATOM 840 N N . ASN A 1 113 ? -57.701 -14.235 5.645 1.00 44.36 664 ASN A N 1
ATOM 841 C CA . ASN A 1 113 ? -58.929 -14.935 5.912 1.00 45.10 664 ASN A CA 1
ATOM 842 C C . ASN A 1 113 ? -60.023 -14.546 4.912 1.00 38.99 664 ASN A C 1
ATOM 843 O O . ASN A 1 113 ? -60.597 -15.415 4.250 1.00 38.04 664 ASN A O 1
ATOM 848 N N . ASN A 1 114 ? -60.282 -13.253 4.765 1.00 36.59 665 ASN A N 1
ATOM 849 C CA . ASN A 1 114 ? -61.304 -12.795 3.802 1.00 36.70 665 ASN A CA 1
ATOM 850 C C . ASN A 1 114 ? -61.038 -13.220 2.341 1.00 34.09 665 ASN A C 1
ATOM 851 O O . ASN A 1 114 ? -61.959 -13.639 1.616 1.00 33.34 665 ASN A O 1
ATOM 856 N N . ILE A 1 115 ? -59.798 -13.081 1.900 1.00 34.28 666 ILE A N 1
ATOM 857 C CA . ILE A 1 115 ? -59.443 -13.536 0.576 1.00 33.72 666 ILE A CA 1
ATOM 858 C C . ILE A 1 115 ? -59.826 -15.026 0.409 1.00 33.55 666 ILE A C 1
ATOM 859 O O . ILE A 1 115 ? -60.491 -15.392 -0.574 1.00 33.18 666 ILE A O 1
ATOM 864 N N . ASP A 1 116 ? -59.437 -15.879 1.366 1.00 34.37 667 ASP A N 1
ATOM 865 C CA . ASP A 1 116 ? -59.791 -17.300 1.284 1.00 36.84 667 ASP A CA 1
ATOM 866 C C . ASP A 1 116 ? -61.291 -17.467 1.021 1.00 34.39 667 ASP A C 1
ATOM 867 O O . ASP A 1 116 ? -61.696 -18.206 0.096 1.00 33.84 667 ASP A O 1
ATOM 872 N N . GLN A 1 117 ? -62.115 -16.749 1.772 1.00 33.68 668 GLN A N 1
ATOM 873 C CA . GLN A 1 117 ? -63.545 -16.932 1.590 1.00 35.21 668 GLN A CA 1
ATOM 874 C C . GLN A 1 117 ? -63.978 -16.545 0.198 1.00 36.61 668 GLN A C 1
ATOM 875 O O . GLN A 1 117 ? -64.688 -17.315 -0.501 1.00 38.94 668 GLN A O 1
ATOM 881 N N . LEU A 1 118 ? -63.543 -15.361 -0.212 1.00 32.06 669 LEU A N 1
ATOM 882 C CA . LEU A 1 118 ? -63.870 -14.915 -1.526 1.00 31.52 669 LEU A CA 1
ATOM 883 C C . LEU A 1 118 ? -63.501 -15.999 -2.543 1.00 31.42 669 LEU A C 1
ATOM 884 O O . LEU A 1 118 ? -64.312 -16.418 -3.395 1.00 31.19 669 LEU A O 1
ATOM 889 N N . LEU A 1 119 ? -62.282 -16.502 -2.378 1.00 33.39 670 LEU A N 1
ATOM 890 C CA . LEU A 1 119 ? -61.743 -17.498 -3.279 1.00 32.11 670 LEU A CA 1
ATOM 891 C C . LEU A 1 119 ? -62.683 -18.664 -3.335 1.00 32.07 670 LEU A C 1
ATOM 892 O O . LEU A 1 119 ? -63.097 -19.087 -4.397 1.00 32.02 670 LEU A O 1
ATOM 897 N N . LYS A 1 120 ? -63.088 -19.140 -2.191 1.00 32.29 671 LYS A N 1
ATOM 898 C CA . LYS A 1 120 ? -63.987 -20.249 -2.229 1.00 32.44 671 LYS A CA 1
ATOM 899 C C . LYS A 1 120 ? -65.288 -19.905 -2.923 1.00 31.89 671 LYS A C 1
ATOM 900 O O . LYS A 1 120 ? -65.791 -20.643 -3.769 1.00 31.98 671 LYS A O 1
ATOM 906 N N . PHE A 1 121 ? -65.821 -18.762 -2.572 1.00 31.54 672 PHE A N 1
ATOM 907 C CA . PHE A 1 121 ? -67.045 -18.372 -3.159 1.00 31.30 672 PHE A CA 1
ATOM 908 C C . PHE A 1 121 ? -66.959 -18.385 -4.661 1.00 31.20 672 PHE A C 1
ATOM 909 O O . PHE A 1 121 ? -67.818 -18.957 -5.340 1.00 31.37 672 PHE A O 1
ATOM 917 N N . ILE A 1 122 ? -65.927 -17.752 -5.194 1.00 31.16 673 ILE A N 1
ATOM 918 C CA . ILE A 1 122 ? -65.760 -17.715 -6.643 1.00 31.41 673 ILE A CA 1
ATOM 919 C C . ILE A 1 122 ? -65.543 -19.104 -7.213 1.00 32.95 673 ILE A C 1
ATOM 920 O O . ILE A 1 122 ? -66.173 -19.452 -8.223 1.00 33.86 673 ILE A O 1
ATOM 925 N N . LYS A 1 123 ? -64.649 -19.889 -6.590 1.00 32.68 674 LYS A N 1
ATOM 926 C CA . LYS A 1 123 ? -64.372 -21.256 -7.074 1.00 33.70 674 LYS A CA 1
ATOM 927 C C . LYS A 1 123 ? -65.695 -21.988 -7.220 1.00 33.07 674 LYS A C 1
ATOM 928 O O . LYS A 1 123 ? -65.922 -22.754 -8.179 1.00 33.76 674 LYS A O 1
ATOM 934 N N . LEU A 1 124 ? -66.581 -21.694 -6.283 1.00 32.43 675 LEU A N 1
ATOM 935 C CA . LEU A 1 124 ? -67.863 -22.319 -6.271 1.00 32.63 675 LEU A CA 1
ATOM 936 C C . LEU A 1 124 ? -68.696 -21.836 -7.413 1.00 32.68 675 LEU A C 1
ATOM 937 O O . LEU A 1 124 ? -69.293 -22.640 -8.086 1.00 33.27 675 LEU A O 1
ATOM 942 N N . LEU A 1 125 ? -68.749 -20.537 -7.656 1.00 32.29 676 LEU A N 1
ATOM 943 C CA . LEU A 1 125 ? -69.499 -20.083 -8.840 1.00 32.69 676 LEU A CA 1
ATOM 944 C C . LEU A 1 125 ? -69.000 -20.722 -10.153 1.00 34.74 676 LEU A C 1
ATOM 945 O O . LEU A 1 125 ? -69.787 -20.895 -11.116 1.00 34.24 676 LEU A O 1
ATOM 958 N N . ALA A 1 127 ? -67.900 -23.760 -10.545 1.00 35.01 678 ALA A N 1
ATOM 959 C CA . ALA A 1 127 ? -68.061 -25.207 -10.625 1.00 35.90 678 ALA A CA 1
ATOM 960 C C . ALA A 1 127 ? -69.032 -25.633 -11.719 1.00 38.59 678 ALA A C 1
ATOM 961 O O . ALA A 1 127 ? -70.051 -24.980 -11.961 1.00 42.62 678 ALA A O 1
ATOM 963 N N . PRO A 1 128 ? -68.715 -26.719 -12.416 1.00 43.18 679 PRO A N 1
ATOM 964 C CA . PRO A 1 128 ? -69.706 -27.161 -13.411 1.00 44.82 679 PRO A CA 1
ATOM 965 C C . PRO A 1 128 ? -70.926 -27.841 -12.750 1.00 48.22 679 PRO A C 1
ATOM 966 O O . PRO A 1 128 ? -70.841 -28.318 -11.585 1.00 49.51 679 PRO A O 1
ATOM 970 N N . LEU A 1 129 ? -72.047 -27.872 -13.483 1.00 49.92 680 LEU A N 1
ATOM 971 C CA . LEU A 1 129 ? -73.287 -28.529 -13.016 1.00 51.31 680 LEU A CA 1
ATOM 972 C C . LEU A 1 129 ? -73.633 -29.735 -13.887 1.00 56.52 680 LEU A C 1
ATOM 973 O O . LEU A 1 129 ? -74.784 -29.896 -14.296 1.00 59.26 680 LEU A O 1
ATOM 978 N N . ASP A 1 130 ? -72.636 -30.569 -14.179 1.00 58.31 681 ASP A N 1
ATOM 979 C CA . ASP A 1 130 ? -72.827 -31.723 -15.048 1.00 61.58 681 ASP A CA 1
ATOM 980 C C . ASP A 1 130 ? -73.367 -32.915 -14.290 1.00 62.45 681 ASP A C 1
ATOM 981 O O . ASP A 1 130 ? -74.235 -33.645 -14.799 1.00 65.80 681 ASP A O 1
ATOM 986 N N . SER A 1 131 ? -72.863 -33.129 -13.078 1.00 60.31 682 SER A N 1
ATOM 987 C CA . SER A 1 131 ? -73.430 -34.186 -12.256 1.00 62.08 682 SER A CA 1
ATOM 988 C C . SER A 1 131 ? -73.802 -33.658 -10.881 1.00 57.74 682 SER A C 1
ATOM 989 O O . SER A 1 131 ? -73.055 -32.912 -10.265 1.00 53.34 682 SER A O 1
ATOM 992 N N . ALA A 1 132 ? -74.982 -34.041 -10.423 1.00 57.53 683 ALA A N 1
ATOM 993 C CA . ALA A 1 132 ? -75.446 -33.605 -9.130 1.00 57.41 683 ALA A CA 1
ATOM 994 C C . ALA A 1 132 ? -74.484 -34.029 -8.021 1.00 58.50 683 ALA A C 1
ATOM 995 O O . ALA A 1 132 ? -74.371 -33.325 -6.996 1.00 58.12 683 ALA A O 1
ATOM 997 N N . ASP A 1 133 ? -73.788 -35.152 -8.254 1.00 59.06 684 ASP A N 1
ATOM 998 C CA . ASP A 1 133 ? -72.863 -35.760 -7.285 1.00 59.37 684 ASP A CA 1
ATOM 999 C C . ASP A 1 133 ? -71.558 -34.990 -7.223 1.00 56.99 684 ASP A C 1
ATOM 1000 O O . ASP A 1 133 ? -71.073 -34.666 -6.130 1.00 56.12 684 ASP A O 1
ATOM 1005 N N . ASP A 1 134 ? -70.977 -34.703 -8.387 1.00 56.18 685 ASP A N 1
ATOM 1006 C CA . ASP A 1 134 ? -69.705 -33.975 -8.405 1.00 56.98 685 ASP A CA 1
ATOM 1007 C C . ASP A 1 134 ? -69.895 -32.618 -7.816 1.00 51.52 685 ASP A C 1
ATOM 1008 O O . ASP A 1 134 ? -68.986 -32.093 -7.160 1.00 52.55 685 ASP A O 1
ATOM 1013 N N . TYR A 1 135 ? -71.081 -32.055 -8.049 1.00 47.46 686 TYR A N 1
ATOM 1014 C CA . TYR A 1 135 ? -71.382 -30.725 -7.539 1.00 43.73 686 TYR A CA 1
ATOM 1015 C C . TYR A 1 135 ? -71.506 -30.749 -6.044 1.00 43.44 686 TYR A C 1
ATOM 1016 O O . TYR A 1 135 ? -71.036 -29.828 -5.380 1.00 45.52 686 TYR A O 1
ATOM 1025 N N . TYR A 1 136 ? -72.111 -31.800 -5.505 1.00 43.98 687 TYR A N 1
ATOM 1026 C CA . TYR A 1 136 ? -72.184 -31.902 -4.061 1.00 42.80 687 TYR A CA 1
ATOM 1027 C C . TYR A 1 136 ? -70.767 -31.962 -3.464 1.00 41.46 687 TYR A C 1
ATOM 1028 O O . TYR A 1 136 ? -70.456 -31.216 -2.528 1.00 39.98 687 TYR A O 1
ATOM 1037 N N . GLU A 1 137 ? -69.907 -32.829 -4.006 1.00 44.48 688 GLU A N 1
ATOM 1038 C CA . GLU A 1 137 ? -68.532 -32.953 -3.476 1.00 47.30 688 GLU A CA 1
ATOM 1039 C C . GLU A 1 137 ? -67.866 -31.610 -3.312 1.00 45.20 688 GLU A C 1
ATOM 1040 O O . GLU A 1 137 ? -67.263 -31.332 -2.266 1.00 44.67 688 GLU A O 1
ATOM 1046 N N . THR A 1 138 ? -68.013 -30.764 -4.324 1.00 42.47 689 THR A N 1
ATOM 1047 C CA . THR A 1 138 ? -67.345 -29.501 -4.254 1.00 45.84 689 THR A CA 1
ATOM 1048 C C . THR A 1 138 ? -68.145 -28.481 -3.401 1.00 44.87 689 THR A C 1
ATOM 1049 O O . THR A 1 138 ? -67.539 -27.651 -2.693 1.00 45.71 689 THR A O 1
ATOM 1053 N N . TYR A 1 139 ? -69.480 -28.550 -3.430 1.00 39.79 690 TYR A N 1
ATOM 1054 C CA . TYR A 1 139 ? -70.281 -27.633 -2.607 1.00 36.45 690 TYR A CA 1
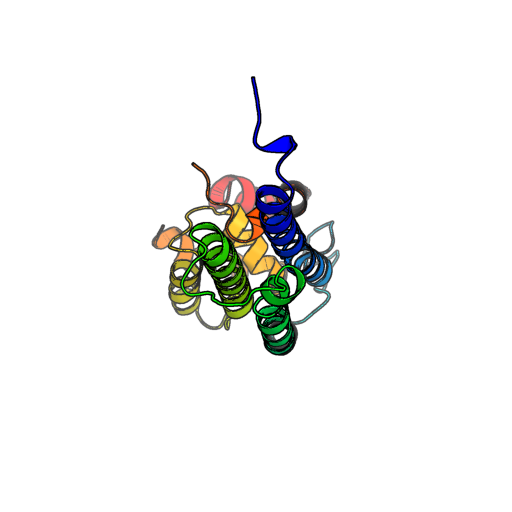ATOM 1055 C C . TYR A 1 139 ? -69.963 -27.832 -1.113 1.00 37.17 690 TYR A C 1
ATOM 1056 O O . TYR A 1 139 ? -69.689 -26.866 -0.375 1.00 36.70 690 TYR A O 1
ATOM 1065 N N . SER A 1 140 ? -69.960 -29.079 -0.659 1.00 38.54 691 SER A N 1
ATOM 1066 C CA . SER A 1 140 ? -69.671 -29.320 0.747 1.00 40.11 691 SER A CA 1
ATOM 1067 C C . SER A 1 140 ? -68.209 -29.010 1.048 1.00 40.47 691 SER A C 1
ATOM 1068 O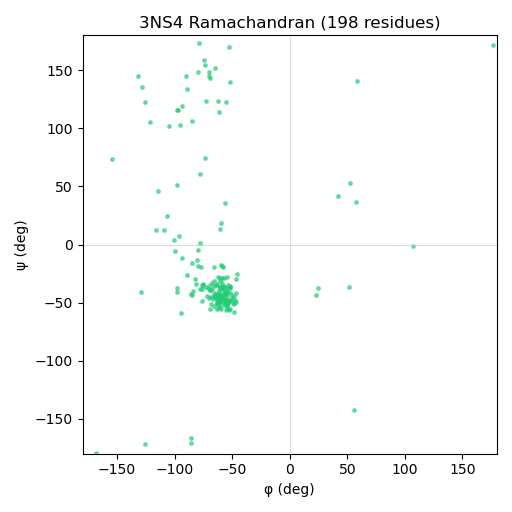 O . SER A 1 140 ? -67.894 -28.521 2.148 1.00 42.67 691 SER A O 1
ATOM 1071 N N . LYS A 1 141 ? -67.319 -29.282 0.093 1.00 39.26 692 LYS A N 1
ATOM 1072 C CA . LYS A 1 141 ? -65.927 -28.951 0.308 1.00 39.31 692 LYS A CA 1
ATOM 1073 C C . LYS A 1 141 ? -65.758 -27.449 0.527 1.00 39.29 692 LYS A C 1
ATOM 1074 O O . LYS A 1 141 ? -65.087 -26.999 1.471 1.00 41.20 692 LYS A O 1
ATOM 1080 N N . LEU A 1 142 ? -66.382 -26.671 -0.356 1.00 37.64 693 LEU A N 1
ATOM 1081 C CA . LEU A 1 142 ? -66.151 -25.249 -0.353 1.00 35.58 693 LEU A CA 1
ATOM 1082 C C . LEU A 1 142 ? -66.931 -24.489 0.687 1.00 37.63 693 LEU A C 1
ATOM 1083 O O . LEU A 1 142 ? -66.612 -23.336 0.938 1.00 44.85 693 LEU A O 1
ATOM 1088 N N . THR A 1 143 ? -67.939 -25.091 1.311 1.00 38.77 694 THR A N 1
ATOM 1089 C CA . THR A 1 143 ? -68.703 -24.345 2.330 1.00 37.30 694 THR A CA 1
ATOM 1090 C C . THR A 1 143 ? -68.538 -24.983 3.698 1.00 41.29 694 THR A C 1
ATOM 1091 O O . THR A 1 143 ? -69.284 -24.666 4.630 1.00 39.65 694 THR A O 1
ATOM 1095 N N . ASN A 1 144 ? -67.569 -25.894 3.799 1.00 43.37 695 ASN A N 1
ATOM 1096 C CA . ASN A 1 144 ? -67.356 -26.675 5.016 1.00 52.44 695 ASN A CA 1
ATOM 1097 C C . ASN A 1 144 ? -68.633 -27.370 5.495 1.00 52.43 695 ASN A C 1
ATOM 1098 O O . ASN A 1 144 ? -69.033 -27.211 6.640 1.00 57.36 695 ASN A O 1
ATOM 1103 N N . ASN A 1 145 ? -69.260 -28.120 4.590 1.00 50.04 696 ASN A N 1
ATOM 1104 C CA . ASN A 1 145 ? -70.471 -28.885 4.874 1.00 55.46 696 ASN A CA 1
ATOM 1105 C C . ASN A 1 145 ? -71.646 -28.116 5.394 1.00 54.88 696 ASN A C 1
ATOM 1106 O O . ASN A 1 145 ? -72.390 -28.604 6.236 1.00 57.56 696 ASN A O 1
ATOM 1111 N N . ASN A 1 146 ? -71.820 -26.916 4.889 1.00 53.58 697 ASN A N 1
ATOM 1112 C CA . ASN A 1 146 ? -72.929 -26.076 5.308 1.00 54.20 697 ASN A CA 1
ATOM 1113 C C . ASN A 1 146 ? -74.313 -26.711 5.000 1.00 51.32 697 ASN A C 1
ATOM 1114 O O . ASN A 1 146 ? -74.693 -26.872 3.836 1.00 51.28 697 ASN A O 1
ATOM 1119 N N . PRO A 1 147 ? -75.074 -27.047 6.052 1.00 50.68 698 PRO A N 1
ATOM 1120 C CA . PRO A 1 147 ? -76.371 -27.740 5.907 1.00 49.29 698 PRO A CA 1
ATOM 1121 C C . PRO A 1 147 ? -77.507 -26.820 5.537 1.00 46.48 698 PRO A C 1
ATOM 1122 O O . PRO A 1 147 ? -78.616 -27.251 5.292 1.00 47.13 698 PRO A O 1
ATOM 1126 N N . ASP A 1 148 ? -77.235 -25.539 5.484 1.00 47.47 699 ASP A N 1
ATOM 1127 C CA . ASP A 1 148 ? -78.290 -24.613 5.190 1.00 46.32 699 ASP A CA 1
ATOM 1128 C C . ASP A 1 148 ? -78.718 -24.667 3.721 1.00 47.41 699 ASP A C 1
ATOM 1129 O O . ASP A 1 148 ? -77.893 -24.488 2.751 1.00 46.94 699 ASP A O 1
ATOM 1134 N N . SER A 1 149 ? -80.019 -24.922 3.593 1.00 45.17 700 SER A N 1
ATOM 1135 C CA . SER A 1 149 ? -80.693 -25.028 2.316 1.00 43.57 700 SER A CA 1
ATOM 1136 C C . SER A 1 149 ? -80.942 -23.694 1.639 1.00 42.45 700 SER A C 1
ATOM 1137 O O . SER A 1 149 ? -80.918 -23.634 0.403 1.00 44.16 700 SER A O 1
ATOM 1140 N N . ALA A 1 150 ? -81.205 -22.632 2.402 1.00 43.00 701 ALA A N 1
ATOM 1141 C CA . ALA A 1 150 ? -81.383 -21.327 1.758 1.00 42.31 701 ALA A CA 1
ATOM 1142 C C . ALA A 1 150 ? -80.057 -20.871 1.088 1.00 42.30 701 ALA A C 1
ATOM 1143 O O . ALA A 1 150 ? -80.054 -20.409 -0.067 1.00 45.06 701 ALA A O 1
ATOM 1145 N N . VAL A 1 151 ? -78.937 -21.037 1.797 1.00 39.78 702 VAL A N 1
ATOM 1146 C CA . VAL A 1 151 ? -77.635 -20.672 1.266 1.00 38.15 702 VAL A CA 1
ATOM 1147 C C . VAL A 1 151 ? -77.389 -21.495 0.004 1.00 37.33 702 VAL A C 1
ATOM 1148 O O . VAL A 1 151 ? -77.021 -20.984 -1.076 1.00 36.71 702 VAL A O 1
ATOM 1152 N N . TRP A 1 152 ? -77.653 -22.779 0.126 1.00 38.03 703 TRP A N 1
ATOM 1153 C CA . TRP A 1 152 ? -77.434 -23.653 -0.990 1.00 39.43 703 TRP A CA 1
ATOM 1154 C C . TRP A 1 152 ? -78.159 -23.174 -2.230 1.00 40.51 703 TRP A C 1
ATOM 1155 O O . TRP A 1 152 ? -77.635 -23.219 -3.352 1.00 40.63 703 TRP A O 1
ATOM 1166 N N . SER A 1 153 ? -79.351 -22.660 -1.996 1.00 39.29 704 SER A N 1
ATOM 1167 C CA . SER A 1 153 ? -80.223 -22.266 -3.058 1.00 40.89 704 SER A CA 1
ATOM 1168 C C . SER A 1 153 ? -79.826 -20.987 -3.684 1.00 38.52 704 SER A C 1
ATOM 1169 O O . SER A 1 153 ? -79.949 -20.812 -4.906 1.00 38.91 704 SER A O 1
ATOM 1172 N N . PHE A 1 154 ? -79.373 -20.071 -2.847 1.00 37.51 705 PHE A N 1
ATOM 1173 C CA . PHE A 1 154 ? -78.972 -18.781 -3.347 1.00 36.91 705 PHE A CA 1
ATOM 1174 C C . PHE A 1 154 ? -77.746 -19.029 -4.203 1.00 35.71 705 PHE A C 1
ATOM 1175 O O . PHE A 1 154 ? -77.683 -18.585 -5.360 1.00 35.58 705 PHE A O 1
ATOM 1183 N N . VAL A 1 155 ? -76.811 -19.819 -3.678 1.00 35.13 706 VAL A N 1
ATOM 1184 C CA . VAL A 1 155 ? -75.644 -20.154 -4.466 1.00 34.27 706 VAL A CA 1
ATOM 1185 C C . VAL A 1 155 ? -76.054 -20.697 -5.833 1.00 34.63 706 VAL A C 1
ATOM 1186 O O . VAL A 1 155 ? -75.655 -20.146 -6.858 1.00 34.40 706 VAL A O 1
ATOM 1190 N N . LEU A 1 156 ? -76.875 -21.744 -5.853 1.00 35.43 707 LEU A N 1
ATOM 1191 C CA . LEU A 1 156 ? -77.294 -22.342 -7.125 1.00 36.04 707 LEU A CA 1
ATOM 1192 C C . LEU A 1 156 ? -77.951 -21.333 -8.094 1.00 36.52 707 LEU A C 1
ATOM 1193 O O . LEU A 1 156 ? -77.692 -21.326 -9.310 1.00 36.76 707 LEU A O 1
ATOM 1198 N N . ALA A 1 157 ? -78.814 -20.486 -7.548 1.00 36.94 708 ALA A N 1
ATOM 1199 C CA . ALA A 1 157 ? -79.436 -19.483 -8.362 1.00 37.64 708 ALA A CA 1
ATOM 1200 C C . ALA A 1 157 ? -78.334 -18.572 -8.895 1.00 36.85 708 ALA A C 1
ATOM 1201 O O . ALA A 1 157 ? -78.305 -18.261 -10.073 1.00 37.39 708 ALA A O 1
ATOM 1203 N N . LEU A 1 158 ? -77.394 -18.185 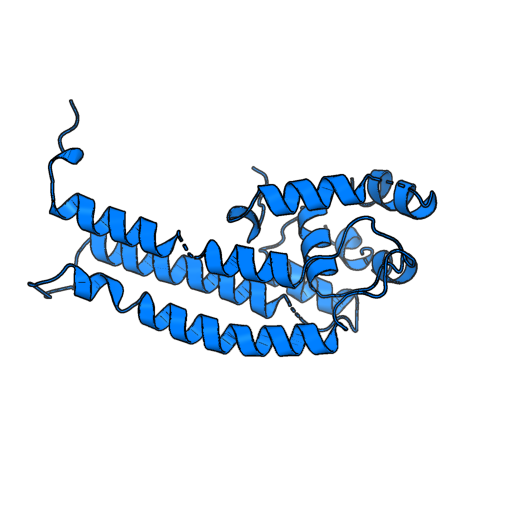-8.038 1.00 35.79 709 LEU A N 1
ATOM 1204 C CA . LEU A 1 158 ? -76.324 -17.291 -8.475 1.00 35.18 709 LEU A CA 1
ATOM 1205 C C . LEU A 1 158 ? -75.529 -17.940 -9.581 1.00 36.74 709 LEU A C 1
ATOM 1206 O O . LEU A 1 158 ? -75.101 -17.247 -10.499 1.00 41.41 709 LEU A O 1
ATOM 1211 N N . LYS A 1 159 ? -75.346 -19.259 -9.496 1.00 34.98 710 LYS A N 1
ATOM 1212 C CA . LYS A 1 159 ? -74.636 -20.011 -10.524 1.00 35.59 710 LYS A CA 1
ATOM 1213 C C . LYS A 1 159 ? -75.264 -19.867 -11.917 1.00 37.62 710 LYS A C 1
ATOM 1214 O O . LYS A 1 159 ? -74.601 -20.150 -12.920 1.00 39.07 710 LYS A O 1
ATOM 1220 N N . GLY A 1 160 ? -76.529 -19.449 -11.978 1.00 37.27 711 GLY A N 1
ATOM 1221 C CA . GLY A 1 160 ? -77.167 -19.148 -13.258 1.00 41.35 711 GLY A CA 1
ATOM 1222 C C . GLY A 1 160 ? -78.203 -20.112 -13.779 1.00 47.61 711 GLY A C 1
ATOM 1223 O O . GLY A 1 160 ? -78.784 -19.889 -14.844 1.00 53.88 711 GLY A O 1
ATOM 1224 N N . ILE A 1 161 ? -78.430 -21.190 -13.025 1.00 51.02 712 ILE A N 1
ATOM 1225 C CA . ILE A 1 161 ? -79.386 -22.270 -13.354 1.00 46.33 712 ILE A CA 1
ATOM 1226 C C . ILE A 1 161 ? -80.758 -21.651 -13.658 1.00 46.24 712 ILE A C 1
ATOM 1227 O O . ILE A 1 161 ? -81.146 -20.671 -13.031 1.00 44.64 712 ILE A O 1
ATOM 1232 N N . PRO A 1 162 ? -81.470 -22.161 -14.671 1.00 50.84 713 PRO A N 1
ATOM 1233 C CA . PRO A 1 162 ? -82.814 -21.564 -14.875 1.00 52.18 713 PRO A CA 1
ATOM 1234 C C . PRO A 1 162 ? -83.824 -22.115 -13.881 1.00 52.89 713 PRO A C 1
ATOM 1235 O O . PRO A 1 162 ? -83.497 -23.007 -13.106 1.00 53.92 713 PRO A O 1
ATOM 1239 N N . TRP A 1 163 ? -85.032 -21.568 -13.877 1.00 56.86 714 TRP A N 1
ATOM 1240 C CA . TRP A 1 163 ? -86.096 -22.030 -12.963 1.00 58.82 714 TRP A CA 1
ATOM 1241 C C . TRP A 1 163 ? -86.760 -23.332 -13.425 1.00 62.68 714 TRP A C 1
ATOM 1242 O O . TRP A 1 163 ? -87.972 -23.376 -13.683 1.00 64.69 714 TRP A O 1
ATOM 1253 N N . ASP A 1 164 ? -85.944 -24.381 -13.526 1.00 63.27 715 ASP A N 1
ATOM 1254 C CA . ASP A 1 164 ? -86.380 -25.705 -13.958 1.00 64.92 715 ASP A CA 1
ATOM 1255 C C . ASP A 1 164 ? -86.454 -26.595 -12.732 1.00 60.32 715 ASP A C 1
ATOM 1256 O O . ASP A 1 164 ? -85.436 -27.079 -12.228 1.00 57.71 715 ASP A O 1
ATOM 1261 N N . LEU A 1 165 ? -87.675 -26.796 -12.256 1.00 59.78 716 LEU A N 1
ATOM 1262 C CA . LEU A 1 165 ? -87.913 -27.595 -11.074 1.00 60.23 716 LEU A CA 1
ATOM 1263 C C . LEU A 1 165 ? -87.256 -28.976 -11.165 1.00 58.84 716 LEU A C 1
ATOM 1264 O O . LEU A 1 165 ? -86.680 -29.455 -10.193 1.00 57.18 716 LEU A O 1
ATOM 1269 N N . ALA A 1 166 ? -87.331 -29.598 -12.340 1.00 61.87 717 ALA A N 1
ATOM 1270 C CA . ALA A 1 166 ? -86.727 -30.920 -12.579 1.00 63.13 717 ALA A CA 1
ATOM 1271 C C . ALA A 1 166 ? -85.219 -30.900 -12.343 1.00 62.06 717 ALA A C 1
ATOM 1272 O O . ALA A 1 166 ? -84.674 -31.800 -11.710 1.00 65.17 717 ALA A O 1
ATOM 1274 N N . LEU A 1 167 ? -84.556 -29.869 -12.851 1.00 58.50 718 LEU A N 1
ATOM 1275 C CA . LEU A 1 167 ? -83.135 -29.702 -12.662 1.00 53.88 718 LEU A CA 1
ATOM 1276 C C . LEU A 1 167 ? -82.798 -29.354 -11.198 1.00 50.96 718 LEU A C 1
ATOM 1277 O O . LEU A 1 167 ? -81.801 -29.828 -10.658 1.00 48.89 718 LEU A O 1
ATOM 1282 N N . TRP A 1 168 ? -83.614 -28.522 -10.561 1.00 48.25 719 TRP A N 1
ATOM 1283 C CA . TRP A 1 168 ? -83.397 -28.199 -9.158 1.00 48.21 719 TRP A CA 1
ATOM 1284 C C . TRP A 1 168 ? -83.453 -29.437 -8.256 1.00 50.70 719 TRP A C 1
ATOM 1285 O O . TRP A 1 168 ? -82.581 -29.652 -7.414 1.00 48.56 719 TRP A O 1
ATOM 1296 N N . LYS A 1 169 ? -84.480 -30.255 -8.447 1.00 53.94 720 LYS A N 1
ATOM 1297 C CA . LYS A 1 169 ? -84.611 -31.501 -7.702 1.00 55.22 720 LYS A CA 1
ATOM 1298 C C . LYS A 1 169 ? -83.477 -32.437 -8.046 1.00 54.94 720 LYS A C 1
ATOM 1299 O O . LYS A 1 169 ? -83.035 -33.185 -7.195 1.00 55.96 720 LYS A O 1
ATOM 1305 N N . LYS A 1 170 ? -83.037 -32.405 -9.301 1.00 56.35 721 LYS A N 1
ATOM 1306 C CA . LYS A 1 170 ? -81.937 -33.242 -9.788 1.00 59.27 721 LYS A CA 1
ATOM 1307 C C . LYS A 1 170 ? -80.696 -32.857 -8.945 1.00 59.56 721 LYS A C 1
ATOM 1308 O O . LYS A 1 170 ? -79.935 -33.713 -8.457 1.00 59.29 721 LYS A O 1
ATOM 1322 N N . TRP A 1 172 ? -80.723 -31.003 -6.051 1.00 47.21 723 TRP A N 1
ATOM 1323 C CA . TRP A 1 172 ? -81.026 -31.050 -4.658 1.00 48.51 723 TRP A CA 1
ATOM 1324 C C . TRP A 1 172 ? -80.968 -32.436 -4.051 1.00 52.68 723 TRP A C 1
ATOM 1325 O O . TRP A 1 172 ? -80.567 -32.618 -2.901 1.00 53.93 723 TRP A O 1
ATOM 1336 N N . SER A 1 173 ? -81.402 -33.417 -4.821 1.00 55.76 724 SER A N 1
ATOM 1337 C CA . SER A 1 173 ? -81.432 -34.769 -4.338 1.00 59.58 724 SER A CA 1
ATOM 1338 C C . SER A 1 173 ? -80.095 -35.180 -3.835 1.00 58.53 724 SER A C 1
ATOM 1339 O O . SER A 1 173 ? -80.009 -35.788 -2.780 1.00 63.66 724 SER A O 1
ATOM 1342 N N . ALA A 1 174 ? -79.046 -34.871 -4.586 1.00 56.94 725 ALA A N 1
ATOM 1343 C CA . ALA A 1 174 ? -77.717 -35.324 -4.170 1.00 56.78 725 ALA A CA 1
ATOM 1344 C C . ALA A 1 174 ? -77.347 -34.656 -2.866 1.00 54.70 725 ALA A C 1
ATOM 1345 O O . ALA A 1 174 ? -76.889 -35.328 -1.929 1.00 57.38 725 ALA A O 1
ATOM 1347 N N . TYR A 1 175 ? -77.613 -33.354 -2.794 1.00 49.04 726 TYR A N 1
ATOM 1348 C CA . TYR A 1 175 ? -77.334 -32.587 -1.598 1.00 48.67 726 TYR A CA 1
ATOM 1349 C C . TYR A 1 175 ? -78.087 -33.123 -0.383 1.00 50.35 726 TYR A C 1
ATOM 1350 O O . TYR A 1 175 ? -77.484 -33.448 0.665 1.00 47.88 726 TYR A O 1
ATOM 1359 N N . ASN A 1 176 ? -79.406 -33.198 -0.534 1.00 49.31 727 ASN A N 1
ATOM 1360 C CA . ASN A 1 176 ? -80.238 -33.649 0.542 1.00 50.92 727 ASN A CA 1
ATOM 1361 C C . ASN A 1 176 ? -79.748 -35.004 0.992 1.00 52.17 727 ASN A C 1
ATOM 1362 O O . ASN A 1 176 ? -79.391 -35.148 2.144 1.00 56.84 727 ASN A O 1
ATOM 1367 N N . LEU A 1 177 ? -79.668 -35.972 0.083 1.00 53.64 728 LEU A N 1
ATOM 1368 C CA . LEU A 1 177 ? -79.263 -37.349 0.413 1.00 54.33 728 LEU A CA 1
ATOM 1369 C C . LEU A 1 177 ? -78.021 -37.438 1.294 1.00 55.98 728 LEU A C 1
ATOM 1370 O O . LEU A 1 177 ? -77.904 -38.371 2.086 1.00 57.89 728 LEU A O 1
ATOM 1375 N N . GLU A 1 178 ? -77.117 -36.462 1.174 1.00 54.96 729 GLU A N 1
ATOM 1376 C CA . GLU A 1 178 ? -75.871 -36.442 1.981 1.00 55.65 729 GLU A CA 1
ATOM 1377 C C . GLU A 1 178 ? -75.874 -35.510 3.218 1.00 53.71 729 GLU A C 1
ATOM 1378 O O . GLU A 1 178 ? -74.926 -35.522 4.007 1.00 51.06 729 GLU A O 1
ATOM 1384 N N . THR A 1 179 ? -76.932 -34.720 3.400 1.00 53.76 730 THR A N 1
ATOM 1385 C CA . THR A 1 179 ? -76.972 -33.798 4.533 1.00 54.88 730 THR A CA 1
ATOM 1386 C C . THR A 1 179 ? -78.210 -33.945 5.419 1.00 54.65 730 THR A C 1
ATOM 1387 O O . THR A 1 179 ? -78.760 -35.041 5.585 1.00 55.90 730 THR A O 1
ATOM 1391 N N . ASN A 1 191 ? -75.805 -19.941 15.696 1.00 87.92 742 ASN A N 1
ATOM 1392 C CA . ASN A 1 191 ? -75.311 -21.234 15.228 1.00 87.97 742 ASN A CA 1
ATOM 1393 C C . ASN A 1 191 ? -75.262 -21.372 13.669 1.00 80.87 742 ASN A C 1
ATOM 1394 O O . ASN A 1 191 ? -74.334 -21.983 13.113 1.00 76.93 742 ASN A O 1
ATOM 1399 N N . ARG A 1 192 ? -76.250 -20.784 12.985 1.00 75.46 743 ARG A N 1
ATOM 1400 C CA . ARG A 1 192 ? -76.400 -20.838 11.508 1.00 66.15 743 ARG A CA 1
ATOM 1401 C C . ARG A 1 192 ? -75.233 -20.191 10.736 1.00 63.86 743 ARG A C 1
ATOM 1402 O O . ARG A 1 192 ? -74.910 -19.023 10.952 1.00 65.44 743 ARG A O 1
ATOM 1410 N N . ASP A 1 193 ? -74.598 -20.960 9.851 1.00 60.61 744 ASP A N 1
ATOM 1411 C CA . ASP A 1 193 ? -73.484 -20.466 9.027 1.00 56.79 744 ASP A CA 1
ATOM 1412 C C . ASP A 1 193 ? -74.059 -19.988 7.700 1.00 51.02 744 ASP A C 1
ATOM 1413 O O . ASP A 1 193 ? -74.674 -20.766 6.981 1.00 50.96 744 ASP A O 1
ATOM 1418 N N . LEU A 1 194 ? -73.873 -18.706 7.396 1.00 45.93 745 LEU A N 1
ATOM 1419 C CA . LEU A 1 194 ? -74.391 -18.100 6.174 1.00 42.43 745 LEU A CA 1
ATOM 1420 C C . LEU A 1 194 ? -73.373 -18.052 5.048 1.00 40.63 745 LEU A C 1
ATOM 1421 O O . LEU A 1 194 ? -73.611 -17.395 4.029 1.00 38.66 745 LEU A O 1
ATOM 1426 N N . PHE A 1 195 ? -72.217 -18.684 5.246 1.00 39.58 746 PHE A N 1
ATOM 1427 C CA . PHE A 1 195 ? -71.205 -18.704 4.210 1.00 36.94 746 PHE A CA 1
ATOM 1428 C C . PHE A 1 195 ? -70.859 -17.269 3.821 1.00 36.50 746 PHE A C 1
ATOM 1429 O O . PHE A 1 195 ? -70.869 -16.389 4.663 1.00 37.28 746 PHE A O 1
ATOM 1437 N N . ILE A 1 196 ? -70.621 -17.032 2.538 1.00 34.86 747 ILE A N 1
ATOM 1438 C CA . ILE A 1 196 ? -70.263 -15.719 2.024 1.00 33.87 747 ILE A CA 1
ATOM 1439 C C . ILE A 1 196 ? -71.333 -14.637 2.301 1.00 34.56 747 ILE A C 1
ATOM 1440 O O . ILE A 1 196 ? -71.056 -13.445 2.229 1.00 34.56 747 ILE A O 1
ATOM 1445 N N . PHE A 1 197 ? -72.555 -15.051 2.616 1.00 35.36 748 PHE A N 1
ATOM 1446 C CA . PHE A 1 197 ? -73.626 -14.098 2.823 1.00 36.30 748 PHE A CA 1
ATOM 1447 C C . PHE A 1 197 ? -73.521 -13.461 4.182 1.00 37.58 748 PHE A C 1
ATOM 1448 O O . PHE A 1 197 ? -74.345 -12.640 4.569 1.00 38.74 748 PHE A O 1
ATOM 1456 N N . LYS A 1 198 ? -72.484 -13.866 4.905 1.00 39.17 749 LYS A N 1
ATOM 1457 C CA . LYS A 1 198 ? -72.142 -13.272 6.180 1.00 42.46 749 LYS A CA 1
ATOM 1458 C C . LYS A 1 198 ? -72.004 -11.758 5.884 1.00 42.71 749 LYS A C 1
ATOM 1459 O O . LYS A 1 198 ? -72.259 -10.888 6.727 1.00 45.32 749 LYS A O 1
ATOM 1465 N N . TRP A 1 199 ? -71.638 -11.478 4.640 1.00 40.00 750 TRP A N 1
ATOM 1466 C CA . TRP A 1 199 ? -71.285 -10.146 4.198 1.00 40.78 750 TRP A CA 1
ATOM 1467 C C . TRP A 1 199 ? -72.406 -9.330 3.583 1.00 46.45 750 TRP A C 1
ATOM 1468 O O . TRP A 1 199 ? -72.199 -8.135 3.299 1.00 50.43 750 TRP A O 1
ATOM 1479 N N . ASP A 1 200 ? -73.543 -9.972 3.292 1.00 47.86 751 ASP A N 1
ATOM 1480 C CA . ASP A 1 200 ? -74.747 -9.247 2.855 1.00 48.35 751 ASP A CA 1
ATOM 1481 C C . ASP A 1 200 ? -75.967 -10.079 3.208 1.00 47.17 751 ASP A C 1
ATOM 1482 O O . ASP A 1 200 ? -76.607 -10.673 2.356 1.00 45.68 751 ASP A O 1
ATOM 1487 N N . LYS A 1 201 ? -76.263 -10.102 4.501 1.00 48.02 752 LYS A N 1
ATOM 1488 C CA . LYS A 1 201 ? -77.388 -10.844 5.044 1.00 48.35 752 LYS A CA 1
ATOM 1489 C C . LYS A 1 201 ? -78.699 -10.473 4.365 1.00 48.15 752 LYS A C 1
ATOM 1490 O O . LYS A 1 201 ? -79.517 -11.360 4.036 1.00 47.17 752 LYS A O 1
ATOM 1496 N N . VAL A 1 202 ? -78.880 -9.175 4.131 1.00 45.90 753 VAL A N 1
ATOM 1497 C CA . VAL A 1 202 ? -80.103 -8.675 3.505 1.00 48.28 753 VAL A CA 1
ATOM 1498 C C . VAL A 1 202 ? -80.421 -9.318 2.138 1.00 49.08 753 VAL A C 1
ATOM 1499 O O . VAL A 1 202 ? -81.556 -9.789 1.906 1.00 50.68 753 VAL A O 1
ATOM 1503 N N . LEU A 1 203 ? -79.440 -9.336 1.230 1.00 46.11 754 LEU A N 1
ATOM 1504 C CA . LEU A 1 203 ? -79.688 -9.915 -0.100 1.00 42.20 754 LEU A CA 1
ATOM 1505 C C . LEU A 1 203 ? -80.154 -11.347 -0.005 1.00 42.39 754 LEU A C 1
ATOM 1506 O O . LEU A 1 203 ? -81.068 -11.737 -0.731 1.00 44.76 754 LEU A O 1
ATOM 1511 N N . LEU A 1 204 ? -79.550 -12.117 0.907 1.00 41.35 755 LEU A N 1
ATOM 1512 C CA . LEU A 1 204 ? -79.961 -13.501 1.137 1.00 41.09 755 LEU A CA 1
ATOM 1513 C C . LEU A 1 204 ? -81.408 -13.526 1.654 1.00 44.57 755 LEU A C 1
ATOM 1514 O O . LEU A 1 204 ? -82.243 -14.305 1.152 1.00 45.01 755 LEU A O 1
ATOM 1519 N N . GLY A 1 205 ? -81.697 -12.675 2.646 1.00 44.39 756 GLY A N 1
ATOM 1520 C CA . GLY A 1 205 ? -83.047 -12.534 3.178 1.00 46.75 756 GLY A CA 1
ATOM 1521 C C . GLY A 1 205 ? -84.041 -12.252 2.052 1.00 51.95 756 GLY A C 1
ATOM 1522 O O . GLY A 1 205 ? -85.011 -13.006 1.889 1.00 54.72 756 GLY A O 1
ATOM 1523 N N . GLN A 1 206 ? -83.824 -11.188 1.262 1.00 50.32 757 GLN A N 1
ATOM 1524 C CA . GLN A 1 206 ? -84.717 -10.925 0.118 1.00 50.45 757 GLN A CA 1
ATOM 1525 C C . GLN A 1 206 ? -84.852 -12.156 -0.770 1.00 49.28 757 GLN A C 1
ATOM 1526 O O . GLN A 1 206 ? -85.959 -12.546 -1.108 1.00 51.66 757 GLN A O 1
ATOM 1532 N N . PHE A 1 207 ? -83.733 -12.773 -1.141 1.00 46.01 758 PHE A N 1
ATOM 1533 C CA . PHE A 1 207 ? -83.797 -13.983 -1.940 1.00 45.29 758 PHE A CA 1
ATOM 1534 C C . PHE A 1 207 ? -84.765 -14.998 -1.352 1.00 47.80 758 PHE A C 1
ATOM 1535 O O . PHE A 1 207 ? -85.618 -15.538 -2.071 1.00 46.93 758 PHE A O 1
ATOM 1543 N N . GLU A 1 208 ? -84.614 -15.268 -0.052 1.00 57.66 759 GLU A N 1
ATOM 1544 C CA . GLU A 1 208 ? -85.501 -16.205 0.644 1.00 62.71 759 GLU A CA 1
ATOM 1545 C C . GLU A 1 208 ? -86.980 -15.800 0.450 1.00 68.30 759 GLU A C 1
ATOM 1546 O O . GLU A 1 208 ? -87.787 -16.615 0.024 1.00 68.30 759 GLU A O 1
ATOM 1552 N N . ASN A 1 209 ? -87.320 -14.535 0.719 1.00 73.80 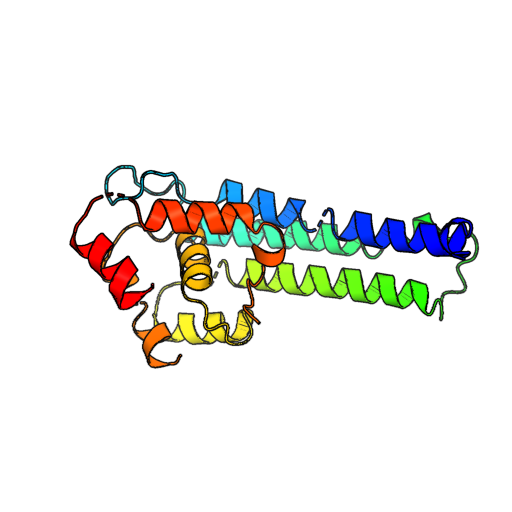760 ASN A N 1
ATOM 1553 C CA . ASN A 1 209 ? -88.693 -14.034 0.545 1.00 77.88 760 ASN A CA 1
ATOM 1554 C C . ASN A 1 209 ? -89.247 -14.265 -0.835 1.00 75.69 760 ASN A C 1
ATOM 1555 O O . ASN A 1 209 ? -90.346 -14.794 -0.985 1.00 78.32 760 ASN A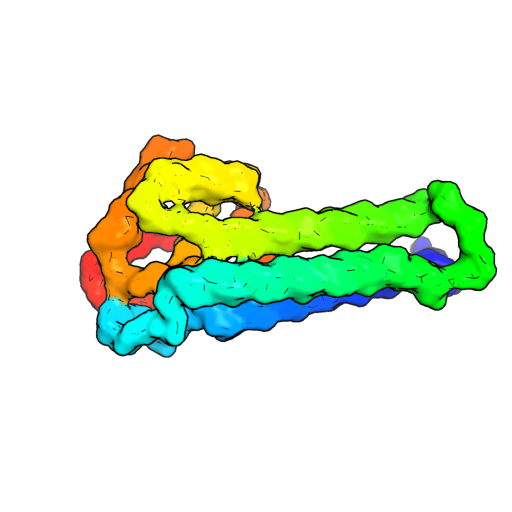 O 1
ATOM 1560 N N . ASN A 1 210 ? -88.478 -13.862 -1.840 1.00 71.74 761 ASN A N 1
ATOM 1561 C CA . ASN A 1 210 ? -88.907 -13.981 -3.210 1.00 71.89 761 ASN A CA 1
ATOM 1562 C C . ASN A 1 210 ? -89.215 -15.411 -3.523 1.00 72.02 761 ASN A C 1
ATOM 1563 O O . ASN A 1 210 ? -90.162 -15.693 -4.254 1.00 78.37 761 ASN A O 1
ATOM 1568 N N . LEU A 1 211 ? -88.429 -16.313 -2.942 1.00 69.05 762 LEU A N 1
ATOM 1569 C CA . LEU A 1 211 ? -88.570 -17.743 -3.188 1.00 68.62 762 LEU A CA 1
ATOM 1570 C C . LEU A 1 211 ? -89.882 -18.342 -2.632 1.00 75.67 762 LEU A C 1
ATOM 1571 O O . LEU A 1 211 ? -90.469 -19.276 -3.204 1.00 78.57 762 LEU A O 1
ATOM 1576 N N . ALA A 1 212 ? -90.345 -17.798 -1.517 1.00 79.63 763 ALA A N 1
ATOM 1577 C CA . ALA A 1 212 ? -91.583 -18.264 -0.926 1.00 84.00 763 ALA A CA 1
ATOM 1578 C C . ALA A 1 212 ? -92.788 -17.668 -1.660 1.00 87.34 763 ALA A C 1
ATOM 1579 O O . ALA A 1 212 ? -93.897 -18.194 -1.563 1.0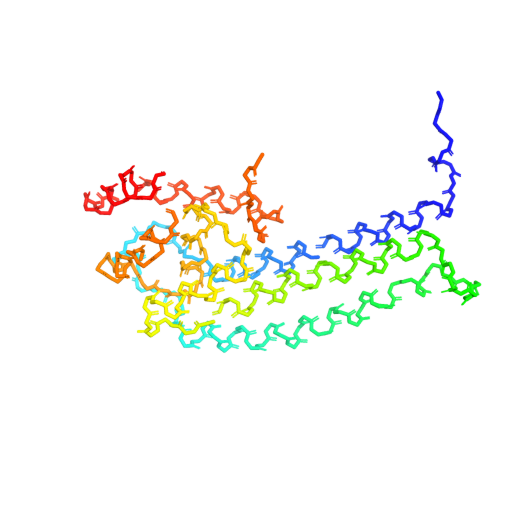0 88.19 763 ALA A O 1
ATOM 1581 N N . ARG A 1 213 ? -92.554 -16.583 -2.399 1.00 88.28 764 ARG A N 1
ATOM 1582 C CA . ARG A 1 213 ? -93.610 -15.886 -3.149 1.00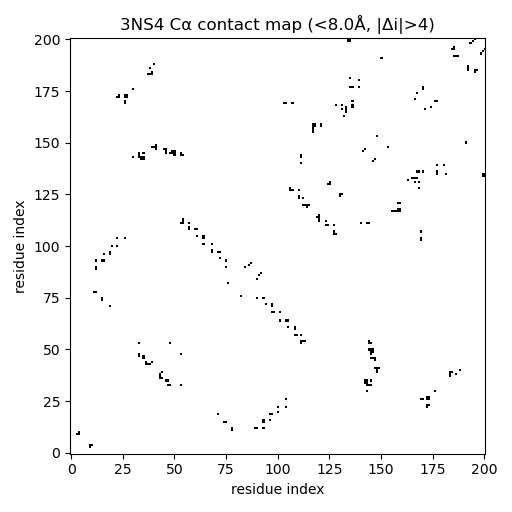 94.27 764 ARG A CA 1
ATOM 1583 C C . ARG A 1 213 ? -93.899 -16.486 -4.538 1.00 96.40 764 ARG A C 1
ATOM 1584 O O . ARG A 1 213 ? -94.630 -15.883 -5.351 1.00 98.70 764 ARG A O 1
ATOM 1600 N N . GLN A 1 215 ? -95.605 -18.347 -7.380 1.00 109.64 766 GLN A N 1
ATOM 1601 C CA . GLN A 1 215 ? -96.990 -18.705 -7.659 1.00 115.03 766 GLN A CA 1
ATOM 1602 C C . GLN A 1 215 ? -97.207 -20.191 -8.008 1.00 112.79 766 GLN A C 1
ATOM 1603 O O . GLN A 1 215 ? -98.171 -20.785 -7.546 1.00 115.39 766 GLN A O 1
ATOM 1609 N N . ASP A 1 216 ? -96.316 -20.787 -8.800 1.00 108.30 767 ASP A N 1
ATOM 1610 C CA . ASP A 1 216 ? -96.456 -22.200 -9.203 1.00 108.98 767 ASP A CA 1
ATOM 1611 C C . ASP A 1 216 ? -96.573 -23.151 -7.994 1.00 108.22 767 ASP A C 1
ATOM 1612 O O . ASP A 1 216 ? -95.690 -23.176 -7.137 1.00 104.42 767 ASP A O 1
ATOM 1617 N N . PRO A 1 217 ? -97.669 -23.935 -7.927 1.00 113.11 768 PRO A N 1
ATOM 1618 C CA . PRO A 1 217 ? -97.921 -24.875 -6.818 1.00 113.57 768 PRO A CA 1
ATOM 1619 C C . PRO A 1 217 ? -96.807 -25.915 -6.537 1.00 109.21 768 PRO A C 1
ATOM 1620 O O . PRO A 1 217 ? -96.551 -26.245 -5.368 1.00 108.79 768 PRO A O 1
ATOM 1624 N N . ASN A 1 218 ? -96.160 -26.423 -7.588 1.00 105.85 769 ASN A N 1
ATOM 1625 C CA . ASN A 1 218 ? -95.087 -27.410 -7.430 1.00 99.22 769 ASN A CA 1
ATOM 1626 C C . ASN A 1 218 ? -93.924 -26.795 -6.730 1.00 93.62 769 ASN A C 1
ATOM 1627 O O . ASN A 1 218 ? -93.450 -27.333 -5.731 1.00 92.67 769 ASN A O 1
ATOM 1632 N N . TRP A 1 219 ? -93.474 -25.665 -7.280 1.00 90.50 770 TRP A N 1
ATOM 1633 C CA . TRP A 1 219 ? -92.401 -24.865 -6.701 1.00 84.06 770 TRP A CA 1
ATOM 1634 C C . TRP A 1 219 ? -92.748 -24.539 -5.285 1.00 85.63 770 TRP A C 1
ATOM 1635 O O . TRP A 1 219 ? -91.974 -24.803 -4.366 1.00 83.28 770 TRP A O 1
ATOM 1646 N N . SER A 1 220 ? -93.939 -23.978 -5.119 1.00 89.71 771 SER A N 1
ATOM 1647 C CA . SER A 1 220 ? -94.439 -23.641 -3.812 1.00 91.87 771 SER A CA 1
ATOM 1648 C C . SER A 1 220 ? -94.212 -24.834 -2.866 1.00 91.07 771 SER A C 1
ATOM 1649 O O . SER A 1 220 ? -93.635 -24.676 -1.783 1.00 89.68 771 SER A O 1
ATOM 1652 N N . LYS A 1 221 ? -94.615 -26.026 -3.306 1.00 91.60 772 LYS A N 1
ATOM 1653 C CA . LYS A 1 221 ? -94.462 -27.237 -2.501 1.00 92.23 772 LYS A CA 1
ATOM 1654 C C . LYS A 1 221 ? -92.980 -27.642 -2.296 1.00 86.75 772 LYS A C 1
ATOM 1655 O O . LYS A 1 221 ? -92.582 -28.096 -1.214 1.00 85.68 772 LYS A O 1
ATOM 1661 N N . PHE A 1 222 ? -92.172 -27.460 -3.335 1.00 82.20 773 PHE A N 1
ATOM 1662 C CA . PHE A 1 222 ? -90.749 -27.779 -3.276 1.00 78.59 773 PHE A CA 1
ATOM 1663 C C . PHE A 1 222 ? -90.037 -26.920 -2.237 1.00 77.72 773 PHE A C 1
ATOM 1664 O O . PHE A 1 222 ? -89.219 -27.412 -1.473 1.00 78.88 773 PHE A O 1
ATOM 1672 N N . VAL A 1 223 ? -90.365 -25.634 -2.222 1.00 78.15 774 VAL A N 1
ATOM 1673 C CA . VAL A 1 223 ? -89.798 -24.667 -1.291 1.00 78.39 774 VAL A CA 1
ATOM 1674 C C . VAL A 1 223 ? -90.132 -24.971 0.177 1.00 83.63 774 VAL A C 1
ATOM 1675 O O . VAL A 1 223 ? -89.234 -25.089 1.016 1.00 82.79 774 VAL A O 1
ATOM 1679 N N . ARG A 1 224 ? -91.429 -25.094 0.473 1.00 90.27 775 ARG A N 1
ATOM 1680 C CA . ARG A 1 224 ? -91.904 -25.253 1.853 1.00 95.58 775 ARG A CA 1
ATOM 1681 C C . ARG A 1 224 ? -91.680 -26.607 2.448 1.00 96.72 775 ARG A C 1
ATOM 1682 O O . ARG A 1 224 ? -91.377 -26.695 3.632 1.00 99.78 775 ARG A O 1
ATOM 1690 N N . GLN A 1 225 ? -91.769 -27.655 1.631 1.00 95.62 776 GLN A N 1
ATOM 1691 C CA . GLN A 1 225 ? -91.556 -29.015 2.131 1.00 97.39 776 GLN A CA 1
ATOM 1692 C C . GLN A 1 225 ? -90.164 -29.606 1.909 1.00 93.42 776 GLN A C 1
ATOM 1693 O O . GLN A 1 225 ? -89.625 -30.256 2.809 1.00 95.09 776 GLN A O 1
ATOM 1699 N N . ASP A 1 226 ? -89.580 -29.379 0.735 1.00 89.11 777 ASP A N 1
ATOM 1700 C CA . ASP A 1 226 ? -88.228 -29.912 0.425 1.00 87.13 777 ASP A CA 1
ATOM 1701 C C . ASP A 1 226 ? -87.041 -29.052 0.907 1.00 82.15 777 ASP A C 1
ATOM 1702 O O . ASP A 1 226 ? -86.078 -29.587 1.452 1.00 83.00 777 ASP A O 1
ATOM 1707 N N . LEU A 1 227 ? -87.121 -27.736 0.717 1.00 76.92 778 LEU A N 1
ATOM 1708 C CA . LEU A 1 227 ? -86.070 -26.814 1.161 1.00 72.89 778 LEU A CA 1
ATOM 1709 C C . LEU A 1 227 ? -86.349 -26.212 2.544 1.00 77.96 778 LEU A C 1
ATOM 1710 O O . LEU A 1 227 ? -85.524 -26.374 3.444 1.00 84.21 778 LEU A O 1
ATOM 1715 N N . LYS A 1 228 ? -87.483 -25.507 2.702 1.00 75.80 779 LYS A N 1
ATOM 1716 C CA . LYS A 1 228 ? -87.919 -24.931 3.992 1.00 74.87 779 LYS A CA 1
ATOM 1717 C C . LYS A 1 228 ? -87.584 -23.476 4.292 1.00 71.83 779 LYS A C 1
ATOM 1718 O O . LYS A 1 228 ? -88.371 -22.570 3.972 1.00 68.02 779 LYS A O 1
#

InterPro domains:
  IPR007234 Vps53, N-terminal [PF04100] (7-368)
  IPR031745 Vps53, C-terminal [PF16854] (623-712)
  IPR038260 Vps53, C-terminal domain superfamily [G3DSA:1.10.357.110] (552-779)
  IPR039766 Vacuolar protein sorting-associated protein 53 [PTHR12820] (6-737)

B-factor: mean 61.52, std 30.11, range [2.0, 234.95]

Sequence (201 aa):
FILSQFNRDVYKWNFLDKVIDITTNFVSNTIRLLQPVPPFSLAGSKRKFETRTVVNIGEQLLLDLELLKEIFHHTLPESVSNDSDLRENTSYKRVKRHADNNIDQLLKFIKLLAPLDSADDYYETYSKLTNNNPDSAVWSFVLALKGIPWDLALWKKWSAYNLETNRDLFIFKWDKVLLGQFENNLARQDPNWSKFVRQDLK

Radius of gyration: 20.11 Å; Cα contacts (8 Å, |Δi|>4): 165; chains: 1; bounding box: 58×45×51 Å